Protein AF-0000000074168803 (afdb_homodimer)

Solvent-accessible surface area (backbone atoms only — not comparable to full-atom values): 14999 Å² total; per-residue (Å²): 109,76,65,57,55,50,53,50,29,33,48,51,12,30,53,51,36,48,53,47,23,70,73,69,71,47,71,34,28,50,44,53,45,20,9,53,48,24,74,39,55,91,36,58,68,59,48,51,47,42,53,49,44,10,51,50,26,34,49,45,42,66,71,46,50,45,76,78,40,93,63,54,74,68,55,36,46,48,51,24,30,51,47,16,34,52,51,48,50,54,48,48,68,74,50,66,68,64,71,63,61,70,68,63,48,15,57,37,67,50,43,43,24,5,43,35,16,44,35,22,73,71,66,31,59,67,58,24,52,50,46,24,48,50,47,13,51,54,35,29,52,52,45,50,53,50,58,69,73,104,108,78,66,56,55,51,51,50,30,33,50,51,13,29,53,51,37,47,54,46,23,71,72,70,71,48,68,34,31,49,44,53,44,19,9,54,49,24,74,38,55,90,37,60,70,60,48,51,46,42,53,48,45,9,51,50,27,34,49,45,42,67,70,46,50,45,76,78,41,94,61,55,74,67,54,35,46,48,50,23,30,51,46,15,35,52,52,49,49,53,49,47,69,74,48,66,68,63,72,62,61,70,68,65,48,15,59,38,68,49,42,44,24,6,43,34,15,43,35,22,73,72,66,32,60,67,59,25,54,51,46,24,48,50,46,13,49,54,34,28,52,53,46,50,53,51,57,69,74,103

pLDDT: mean 88.92, std 13.89, range [41.66, 98.5]

Radius of gyration: 18.01 Å; Cα contacts (8 Å, |Δi|>4): 416; chains: 2; bounding box: 42×44×51 Å

Foldseek 3Di:
DVVVLLVLLQVLQLVLQVVVCVVPVAGQLDRRLLSLLLVCVVPVVLSVVLLVLLVVLLCCCVVPVVVPDPADDPRSLVSLQVSSLVSVVVVCVVCVVPVPVPSVVPPCSSRSSSSLNSSCVVPHSCRNVVSSVVSSVVSNVVSVVVVVVD/DVVVLLVLLQVLQLVLQVVCCVVPVAGQLDRRLLSLLLVCVVPVVLSVVLLVLLVVLLCCCVVPVCVPDPADDPRSLVSLQVSSLVSVVVVCVVCVVPVPVPSVVPPCSSRSSSSLNSSCVVPHSCRNVVSSVVSSVVSNVVSVVVVVVD

Organism: Staphylococcus epidermidis (strain ATCC 35984 / DSM 28319 / BCRC 17069 / CCUG 31568 / BM 3577 / RP62A) (NCBI:txid176279)

InterPro domains:
  IPR008338 Capsule biosynthesis protein CapC [PF14102] (12-129)
  IPR008338 Capsule biosynthesis protein CapC [PR01759] (2-17)
  IPR008338 Capsule biosynthesis protein CapC [PR01759] (20-37)
  IPR008338 Capsule biosynthesis protein CapC [PR01759] (66-80)
  IPR008338 Capsule biosynthesis protein CapC [PR01759] (88-101)
  IPR008338 Capsule biosynthesis protein CapC [PR01759] (118-132)
  IPR008338 Capsule biosynthesis protein CapC [TIGR04011] (11-140)

Structure (mmCIF, N/CA/C/O backbone):
data_AF-0000000074168803-model_v1
#
loop_
_entity.id
_entity.type
_entity.pdbx_description
1 polymer 'CapC protein'
#
loop_
_atom_site.group_PDB
_atom_site.id
_atom_site.type_symbol
_atom_site.label_atom_id
_atom_site.label_alt_id
_atom_site.label_comp_id
_atom_site.label_asym_id
_atom_site.label_entity_id
_atom_site.label_seq_id
_atom_site.pdbx_PDB_ins_code
_atom_site.Cartn_x
_atom_site.Cartn_y
_atom_site.Cartn_z
_atom_site.occupancy
_atom_site.B_iso_or_equiv
_atom_site.auth_seq_id
_atom_site.auth_comp_id
_atom_site.auth_asym_id
_atom_site.auth_atom_id
_atom_site.pdbx_PDB_model_num
ATOM 1 N N . MET A 1 1 ? 5.168 10.82 18.906 1 46.59 1 MET A N 1
ATOM 2 C CA . MET A 1 1 ? 5.023 11.609 17.672 1 46.59 1 MET A CA 1
ATOM 3 C C . MET A 1 1 ? 4.266 10.82 16.609 1 46.59 1 MET A C 1
ATOM 5 O O . MET A 1 1 ? 4.258 9.594 16.625 1 46.59 1 MET A O 1
ATOM 9 N N . ILE A 1 2 ? 3.334 11.227 15.891 1 57.03 2 ILE A N 1
ATOM 10 C CA . ILE A 1 2 ? 2.383 10.688 14.93 1 57.03 2 ILE A CA 1
ATOM 11 C C . ILE A 1 2 ? 3.09 9.695 14 1 57.03 2 ILE A C 1
ATOM 13 O O . ILE A 1 2 ? 2.568 8.617 13.727 1 57.03 2 ILE A O 1
ATOM 17 N N . GLY A 1 3 ? 4.395 9.953 13.914 1 71.88 3 GLY A N 1
ATOM 18 C CA . GLY A 1 3 ? 5.152 9.086 13.031 1 71.88 3 GLY A CA 1
ATOM 19 C C . GLY A 1 3 ? 5.512 7.754 13.656 1 71.88 3 GLY A C 1
ATOM 20 O O . GLY A 1 3 ? 5.406 6.711 13.008 1 71.88 3 GLY A O 1
ATOM 21 N N . SER A 1 4 ? 5.742 7.738 14.914 1 79.12 4 SER A N 1
ATOM 22 C CA . SER A 1 4 ? 6.129 6.5 15.578 1 79.12 4 SER A CA 1
ATOM 23 C C . SER A 1 4 ? 4.938 5.559 15.742 1 79.12 4 SER A C 1
ATOM 25 O O . SER A 1 4 ? 5.074 4.344 15.594 1 79.12 4 SER A O 1
ATOM 27 N N . GLU A 1 5 ? 3.781 6.082 16.016 1 84.56 5 GLU A N 1
ATOM 28 C CA . GLU A 1 5 ? 2.574 5.27 16.141 1 84.56 5 GLU A CA 1
ATOM 29 C C . GLU A 1 5 ? 2.199 4.625 14.805 1 84.56 5 GLU A C 1
ATOM 31 O O . GLU A 1 5 ? 1.719 3.488 14.773 1 84.56 5 GLU A O 1
ATOM 36 N N . LEU A 1 6 ? 2.418 5.344 13.781 1 85.69 6 LEU A N 1
ATOM 37 C CA . LEU A 1 6 ? 2.148 4.82 12.445 1 85.69 6 LEU A CA 1
ATOM 38 C C . LEU A 1 6 ? 3.037 3.619 12.141 1 85.69 6 LEU A C 1
ATOM 40 O O . LEU A 1 6 ? 2.547 2.568 11.727 1 85.69 6 LEU A O 1
ATOM 44 N N . TYR A 1 7 ? 4.32 3.801 12.414 1 89.5 7 TYR A N 1
ATOM 45 C CA . TYR A 1 7 ? 5.266 2.717 12.172 1 89.5 7 TYR A CA 1
ATOM 46 C C . TYR A 1 7 ? 4.938 1.504 13.031 1 89.5 7 TYR A C 1
ATOM 48 O O . TYR A 1 7 ? 4.941 0.37 12.547 1 89.5 7 TYR A O 1
ATOM 56 N N . PHE A 1 8 ? 4.648 1.81 14.219 1 91.62 8 PHE A N 1
ATOM 57 C CA . PHE A 1 8 ? 4.371 0.73 15.156 1 91.62 8 PHE A CA 1
ATOM 58 C C . PHE A 1 8 ? 3.115 -0.031 14.75 1 91.62 8 PHE A C 1
ATOM 60 O O . PHE A 1 8 ? 3.102 -1.264 14.758 1 91.62 8 PHE A O 1
ATOM 67 N N . SER A 1 9 ? 2.09 0.679 14.445 1 92.81 9 SER A N 1
ATOM 68 C CA . SER A 1 9 ? 0.824 0.054 14.078 1 92.81 9 SER A CA 1
ATOM 69 C C . SER A 1 9 ? 0.976 -0.798 12.82 1 92.81 9 SER A C 1
ATOM 71 O O . SER A 1 9 ? 0.488 -1.93 12.773 1 92.81 9 SER A O 1
ATOM 73 N N . LEU A 1 10 ? 1.643 -0.258 11.828 1 93.69 10 LEU A N 1
ATOM 74 C CA . LEU A 1 10 ? 1.834 -0.996 10.586 1 93.69 10 LEU A CA 1
ATOM 75 C C . LEU A 1 10 ? 2.713 -2.221 10.812 1 93.69 10 LEU A C 1
ATOM 77 O O . LEU A 1 10 ? 2.432 -3.299 10.281 1 93.69 10 LEU A O 1
ATOM 81 N N . PHE A 1 11 ? 3.721 -2.039 11.594 1 95.69 11 PHE A N 1
ATOM 82 C CA . PHE A 1 11 ? 4.617 -3.146 11.891 1 95.69 11 PHE A CA 1
ATOM 83 C C . PHE A 1 11 ? 3.869 -4.281 12.586 1 95.69 11 PHE A C 1
ATOM 85 O O . PHE A 1 11 ? 3.924 -5.43 12.141 1 95.69 11 PHE A O 1
ATOM 92 N N . VAL A 1 12 ? 3.17 -3.977 13.625 1 96.75 12 VAL A N 1
ATOM 93 C CA . VAL A 1 12 ? 2.406 -4.961 14.383 1 96.75 12 VAL A CA 1
ATOM 94 C C . VAL A 1 12 ? 1.337 -5.586 13.492 1 96.75 12 VAL A C 1
ATOM 96 O O . VAL A 1 12 ? 1.125 -6.801 13.516 1 96.75 12 VAL A O 1
ATOM 99 N N . GLY A 1 13 ? 0.664 -4.773 12.742 1 96.81 13 GLY A N 1
ATOM 100 C CA . GLY A 1 13 ? -0.343 -5.27 11.82 1 96.81 13 GLY A CA 1
ATOM 101 C C . GLY A 1 13 ? 0.198 -6.293 10.836 1 96.81 13 GLY A C 1
ATOM 102 O O . GLY A 1 13 ? -0.427 -7.332 10.609 1 96.81 13 GLY A O 1
ATOM 103 N N . VAL A 1 14 ? 1.348 -6.039 10.258 1 96.81 14 VAL A N 1
ATOM 104 C CA . VAL A 1 14 ? 1.952 -6.941 9.289 1 96.81 14 VAL A CA 1
ATOM 105 C C . VAL A 1 14 ? 2.346 -8.25 9.969 1 96.81 14 VAL A C 1
ATOM 107 O O . VAL A 1 14 ? 2.094 -9.336 9.438 1 96.81 14 VAL A O 1
ATOM 110 N N . VAL A 1 15 ? 2.934 -8.148 11.133 1 97.5 15 VAL A N 1
ATOM 111 C CA . VAL A 1 15 ? 3.361 -9.336 11.859 1 97.5 15 VAL A CA 1
ATOM 112 C C . VAL A 1 15 ? 2.146 -10.203 12.203 1 97.5 15 VAL A C 1
ATOM 114 O O . VAL A 1 15 ? 2.146 -11.406 11.953 1 97.5 15 VAL A O 1
ATOM 117 N N . LEU A 1 16 ? 1.119 -9.609 12.688 1 97.81 16 LEU A N 1
ATOM 118 C CA . LEU A 1 16 ? -0.082 -10.344 13.062 1 97.81 16 LEU A CA 1
ATOM 119 C C . LEU A 1 16 ? -0.755 -10.953 11.836 1 97.81 16 LEU A C 1
ATOM 121 O O . LEU A 1 16 ? -1.24 -12.086 11.891 1 97.81 16 LEU A O 1
ATOM 125 N N . SER A 1 17 ? -0.806 -10.195 10.766 1 97.69 17 SER A N 1
ATOM 126 C CA . SER A 1 17 ? -1.409 -10.688 9.531 1 97.69 17 SER A CA 1
ATOM 127 C C . SER A 1 17 ? -0.646 -11.883 8.984 1 97.69 17 SER A C 1
ATOM 129 O O . SER A 1 17 ? -1.252 -12.836 8.492 1 97.69 17 SER A O 1
ATOM 131 N N . LEU A 1 18 ? 0.667 -11.805 9.102 1 96.12 18 LEU A N 1
ATOM 132 C CA . LEU A 1 18 ? 1.485 -12.914 8.625 1 96.12 18 LEU A CA 1
ATOM 133 C C . LEU A 1 18 ? 1.25 -14.164 9.477 1 96.12 18 LEU A C 1
ATOM 135 O O . LEU A 1 18 ? 1.047 -15.25 8.938 1 96.12 18 LEU A O 1
ATOM 139 N N . ILE A 1 19 ? 1.324 -13.984 10.742 1 96.62 19 ILE A N 1
ATOM 140 C CA . ILE A 1 19 ? 1.106 -15.109 11.648 1 96.62 19 ILE A CA 1
ATOM 141 C C . ILE A 1 19 ? -0.266 -15.719 11.391 1 96.62 19 ILE A C 1
ATOM 143 O O . ILE A 1 19 ? -0.396 -16.938 11.289 1 96.62 19 ILE A O 1
ATOM 147 N N . PHE A 1 20 ? -1.257 -14.898 11.281 1 97.12 20 PHE A N 1
ATOM 148 C CA . PHE A 1 20 ? -2.619 -15.359 11.039 1 97.12 20 PHE A CA 1
ATOM 149 C C . PHE A 1 20 ? -2.719 -16.094 9.711 1 97.12 20 PHE A C 1
ATOM 151 O O . PHE A 1 20 ? 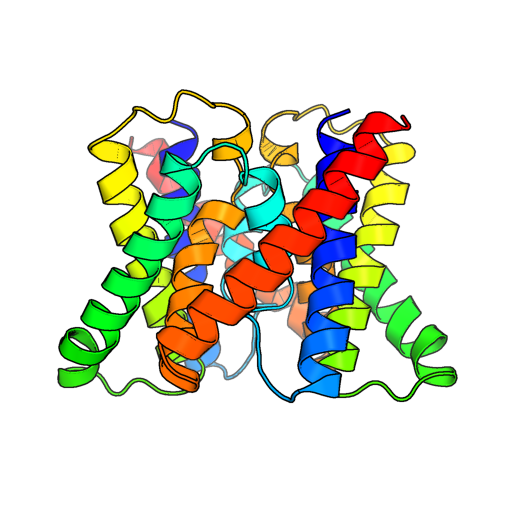-3.312 -17.172 9.641 1 97.12 20 PHE A O 1
ATOM 158 N N . ALA A 1 21 ? -2.197 -15.531 8.695 1 94.62 21 ALA A N 1
ATOM 159 C CA . ALA A 1 21 ? -2.246 -16.141 7.367 1 94.62 21 ALA A CA 1
ATOM 160 C C . ALA A 1 21 ? -1.524 -17.484 7.359 1 94.62 21 ALA A C 1
ATOM 162 O O . ALA A 1 21 ? -1.97 -18.438 6.707 1 94.62 21 ALA A O 1
ATOM 163 N N . GLU A 1 22 ? -0.423 -17.609 8.07 1 92.69 22 GLU A N 1
ATOM 164 C CA . GLU A 1 22 ? 0.345 -18.859 8.125 1 92.69 22 GLU A CA 1
ATOM 165 C C . GLU A 1 22 ? -0.39 -19.922 8.93 1 92.69 22 GLU A C 1
ATOM 167 O O . GLU A 1 22 ? -0.338 -21.109 8.594 1 92.69 22 GLU A O 1
ATOM 172 N N . LYS A 1 23 ? -0.987 -19.484 9.906 1 95.5 23 LYS A N 1
ATOM 173 C CA . LYS A 1 23 ? -1.652 -20.438 10.789 1 95.5 23 LYS A CA 1
ATOM 174 C C . LYS A 1 23 ? -2.973 -20.906 10.195 1 95.5 23 LYS A C 1
ATOM 176 O O . LYS A 1 23 ? -3.316 -22.078 10.297 1 95.5 23 LYS A O 1
ATOM 181 N N . PHE A 1 24 ? -3.73 -20.016 9.531 1 95.62 24 PHE A N 1
ATOM 182 C CA . PHE A 1 24 ? -5.086 -20.359 9.109 1 95.62 24 PHE A CA 1
ATOM 183 C C . PHE A 1 24 ? -5.168 -20.453 7.59 1 95.62 24 PHE A C 1
ATOM 185 O O . PHE A 1 24 ? -6.16 -20.938 7.047 1 95.62 24 PHE A O 1
ATOM 192 N N . GLY A 1 25 ? -4.172 -19.938 6.879 1 92.81 25 GLY A N 1
ATOM 193 C CA . GLY A 1 25 ? -4.164 -19.984 5.426 1 92.81 25 GLY A CA 1
ATOM 194 C C . GLY A 1 25 ? -5.102 -18.969 4.797 1 92.81 25 GLY A C 1
ATOM 195 O O . GLY A 1 25 ? -5.488 -19.109 3.635 1 92.81 25 GLY A O 1
ATOM 196 N N . ILE A 1 26 ? -5.633 -18.062 5.633 1 93.5 26 ILE A N 1
ATOM 197 C CA . ILE A 1 26 ? -6.574 -17.047 5.191 1 93.5 26 ILE A CA 1
ATOM 198 C C . ILE A 1 26 ? -5.875 -15.688 5.129 1 93.5 26 ILE A C 1
ATOM 200 O O . ILE A 1 26 ? -5.102 -15.336 6.023 1 93.5 26 ILE A O 1
ATOM 204 N N . ASN A 1 27 ? -6.133 -14.914 4.086 1 90.88 27 ASN A N 1
ATOM 205 C CA . ASN A 1 27 ? -5.547 -13.586 3.918 1 90.88 27 ASN A CA 1
ATOM 206 C C . ASN A 1 27 ? -6.434 -12.508 4.523 1 90.88 27 ASN A C 1
ATOM 208 O O . ASN A 1 27 ? -7.578 -12.32 4.098 1 90.88 27 ASN A O 1
ATOM 212 N N . PRO A 1 28 ? -6.023 -11.742 5.461 1 92.19 28 PRO A N 1
ATOM 213 C CA . PRO A 1 28 ? -6.809 -10.633 6.008 1 92.19 28 PRO A CA 1
ATOM 214 C C . PRO A 1 28 ? -6.691 -9.359 5.172 1 92.19 28 PRO A C 1
ATOM 216 O O . PRO A 1 28 ? -6.289 -8.312 5.688 1 92.19 28 PRO A O 1
ATOM 219 N N . ALA A 1 29 ? -7.066 -9.367 3.998 1 91.5 29 ALA A N 1
ATOM 220 C CA . ALA A 1 29 ? -7.121 -8.281 3.018 1 91.5 29 ALA A CA 1
ATOM 221 C C . ALA A 1 29 ? -5.742 -7.668 2.801 1 91.5 29 ALA A C 1
ATOM 223 O O . ALA A 1 29 ? -5.617 -6.461 2.602 1 91.5 29 ALA A O 1
ATOM 224 N N . GLY A 1 30 ? -4.707 -8.367 2.967 1 88.81 30 GLY A N 1
ATOM 225 C CA . GLY A 1 30 ? -3.348 -7.867 2.812 1 88.81 30 GLY A CA 1
ATOM 226 C C . GLY A 1 30 ? -2.629 -7.672 4.133 1 88.81 30 GLY A C 1
ATOM 227 O O . GLY A 1 30 ? -3.262 -7.402 5.156 1 88.81 30 GLY A O 1
ATOM 228 N N . LEU A 1 31 ? -1.362 -7.586 4.059 1 90.75 31 LEU A N 1
ATOM 229 C CA . LEU A 1 31 ? -0.543 -7.602 5.266 1 90.75 31 LEU A CA 1
ATOM 230 C C . LEU A 1 31 ? -0.584 -6.25 5.973 1 90.75 31 LEU A C 1
ATOM 232 O O . LEU A 1 31 ? -0.454 -6.18 7.195 1 90.75 31 LEU A O 1
ATOM 236 N N . VAL A 1 32 ? -0.834 -5.262 5.215 1 92 32 VAL A N 1
ATOM 237 C CA . VAL A 1 32 ? -0.642 -3.928 5.777 1 92 32 VAL A CA 1
ATOM 238 C C . VAL A 1 32 ? -1.993 -3.334 6.172 1 92 32 VAL A C 1
ATOM 240 O O . VAL A 1 32 ? -2.055 -2.381 6.949 1 92 32 VAL A O 1
ATOM 243 N N . VAL A 1 33 ? -3.09 -3.914 5.711 1 95.75 33 VAL A N 1
ATOM 244 C CA . VAL A 1 33 ? -4.418 -3.314 5.801 1 95.75 33 VAL A CA 1
ATOM 245 C C . VAL A 1 33 ? -4.855 -3.248 7.262 1 95.75 33 VAL A C 1
ATOM 247 O O . VAL A 1 33 ? -5.27 -2.191 7.742 1 95.75 33 VAL A O 1
ATOM 250 N N . PRO A 1 34 ? -4.688 -4.297 8.047 1 96.5 34 PRO A N 1
ATOM 251 C CA . PRO A 1 34 ? -5.125 -4.211 9.445 1 96.5 34 PRO A CA 1
ATOM 252 C C . PRO A 1 34 ? -4.375 -3.141 10.234 1 96.5 34 PRO A C 1
ATOM 254 O O . PRO A 1 34 ? -4.961 -2.467 11.078 1 96.5 34 PRO A O 1
ATOM 257 N N . GLY A 1 35 ? -3.143 -3.023 9.984 1 94.06 35 GLY A N 1
ATOM 258 C CA . GLY A 1 35 ? -2.355 -2.002 10.648 1 94.06 35 GLY A CA 1
ATOM 259 C C . GLY A 1 35 ? -2.852 -0.593 10.383 1 94.06 35 GLY A C 1
ATOM 260 O O . GLY A 1 35 ? -2.898 0.238 11.289 1 94.06 35 GLY A O 1
ATOM 261 N N . TYR A 1 36 ? -3.188 -0.357 9.164 1 92.12 36 TYR A N 1
ATOM 262 C CA . TYR A 1 36 ? -3.713 0.956 8.805 1 92.12 36 TYR A CA 1
ATOM 263 C C . TYR A 1 36 ? -5.078 1.189 9.438 1 92.12 36 TYR A C 1
ATOM 265 O O . TYR A 1 36 ? -5.348 2.271 9.961 1 92.12 36 TYR A O 1
ATOM 273 N N . LEU A 1 37 ? -5.914 0.264 9.344 1 94.06 37 LEU A N 1
ATOM 274 C CA . LEU A 1 37 ? -7.262 0.402 9.883 1 94.06 37 LEU A CA 1
ATOM 275 C C . LEU A 1 37 ? -7.223 0.58 11.398 1 94.06 37 LEU A C 1
ATOM 277 O O . LEU A 1 37 ? -8.086 1.255 11.969 1 94.06 37 LEU A O 1
ATOM 281 N N . ALA A 1 38 ? -6.254 0.02 12.008 1 94.56 38 ALA A N 1
ATOM 282 C CA . ALA A 1 38 ? -6.105 0.186 13.453 1 94.56 38 ALA A CA 1
ATOM 283 C C . ALA A 1 38 ? -5.871 1.649 13.812 1 94.56 38 ALA A C 1
ATOM 285 O O . ALA A 1 38 ? -6.293 2.107 14.883 1 94.56 38 ALA A O 1
ATOM 286 N N . LEU A 1 39 ? -5.207 2.387 12.938 1 88.75 39 LEU A N 1
ATOM 287 C CA . LEU A 1 39 ? -4.906 3.795 13.172 1 88.75 39 LEU A CA 1
ATOM 288 C C . LEU A 1 39 ? -6.18 4.633 13.148 1 88.75 39 LEU A C 1
ATOM 290 O O . LEU A 1 39 ? -6.246 5.684 13.789 1 88.75 39 LEU A O 1
ATOM 294 N N . ILE A 1 40 ? -7.145 4.188 12.438 1 89 40 ILE A N 1
ATOM 295 C CA . ILE A 1 40 ? -8.375 4.965 12.344 1 89 40 ILE A CA 1
ATOM 296 C C . ILE A 1 40 ? -9.508 4.23 13.055 1 89 40 ILE A C 1
ATOM 298 O O . ILE A 1 40 ? -10.68 4.473 12.781 1 89 40 ILE A O 1
ATOM 302 N N . PHE A 1 41 ? -9.141 3.324 13.859 1 92.56 41 PHE A N 1
ATOM 303 C CA . PHE A 1 41 ? -10.125 2.494 14.539 1 92.56 41 PHE A CA 1
ATOM 304 C C . PHE A 1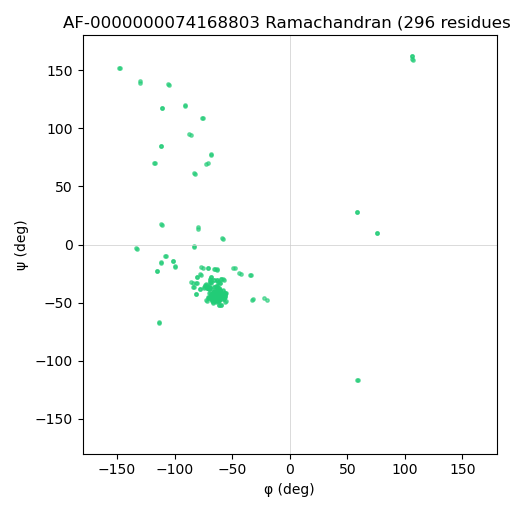 41 ? -11.055 3.348 15.391 1 92.56 41 PHE A C 1
ATOM 306 O O . PHE A 1 41 ? -12.227 3.01 15.57 1 92.56 41 PHE A O 1
ATOM 313 N N . ASP A 1 42 ? -10.625 4.438 15.898 1 89.38 42 ASP A N 1
ATOM 314 C CA . ASP A 1 42 ? -11.414 5.312 16.766 1 89.38 42 ASP A CA 1
ATOM 315 C C . ASP A 1 42 ? -12.297 6.25 15.938 1 89.38 42 ASP A C 1
ATOM 317 O O . ASP A 1 42 ? -13 7.098 16.484 1 89.38 42 ASP A O 1
ATOM 321 N N . GLN A 1 43 ? -12.203 6.16 14.75 1 89.12 43 GLN A N 1
ATOM 322 C CA . GLN A 1 43 ? -13.055 6.906 13.828 1 89.12 43 GLN A CA 1
ATOM 323 C C . GLN A 1 43 ? -13.992 5.973 13.07 1 89.12 43 GLN A C 1
ATOM 325 O O . GLN A 1 43 ? -13.758 5.668 11.898 1 89.12 43 GLN A O 1
ATOM 330 N N . PRO A 1 44 ? -15.094 5.68 13.688 1 90.5 44 PRO A N 1
ATOM 331 C CA . PRO A 1 44 ? -15.984 4.645 13.156 1 90.5 44 PRO A CA 1
ATOM 332 C C . PRO A 1 44 ? -16.547 5 11.781 1 90.5 44 PRO A C 1
ATOM 334 O O . PRO A 1 44 ? -16.75 4.113 10.945 1 90.5 44 PRO A O 1
ATOM 337 N N . ILE A 1 45 ? -16.812 6.203 11.57 1 88.31 45 ILE A N 1
ATOM 338 C CA . ILE A 1 45 ? -17.375 6.602 10.289 1 88.31 45 ILE A CA 1
ATOM 339 C C . ILE A 1 45 ? -16.359 6.352 9.172 1 88.31 45 ILE A C 1
ATOM 341 O O . ILE A 1 45 ? -16.719 5.848 8.102 1 88.31 45 ILE A O 1
ATOM 345 N N . MET A 1 46 ? -15.102 6.645 9.43 1 88.06 46 MET A N 1
ATOM 346 C CA . MET A 1 46 ? -14.047 6.426 8.445 1 88.06 46 MET A CA 1
ATOM 347 C C . MET A 1 46 ? -13.82 4.938 8.203 1 88.06 46 MET A C 1
ATOM 349 O O . MET A 1 46 ? -13.688 4.504 7.059 1 88.06 46 MET A O 1
ATOM 353 N N . LEU A 1 47 ? -13.805 4.316 9.289 1 92.88 47 LEU A N 1
ATOM 354 C CA . LEU A 1 47 ? -13.602 2.875 9.203 1 92.88 47 LEU A CA 1
ATOM 355 C C . LEU A 1 47 ? -14.719 2.211 8.406 1 92.88 47 LEU A C 1
ATOM 357 O O . LEU A 1 47 ? -14.453 1.415 7.5 1 92.88 47 LEU A O 1
ATOM 361 N N . LEU A 1 48 ? -15.914 2.523 8.695 1 93.88 48 LEU A N 1
ATOM 362 C CA . LEU A 1 48 ? -17.062 1.961 8 1 93.88 48 LEU A CA 1
ATOM 363 C C . LEU A 1 48 ? -17.078 2.363 6.531 1 93.88 48 LEU A C 1
ATOM 365 O O . LEU A 1 48 ? -17.453 1.569 5.668 1 93.88 48 LEU A O 1
ATOM 369 N N . SER A 1 49 ? -16.656 3.561 6.289 1 92.12 49 SER A N 1
ATOM 370 C CA . SER A 1 49 ? -16.625 4.02 4.902 1 92.12 49 SER A CA 1
ATOM 371 C C . SER A 1 49 ? -15.648 3.188 4.074 1 92.12 49 SER A C 1
ATOM 373 O O . SER A 1 49 ? -15.93 2.863 2.918 1 92.12 49 SER A O 1
ATOM 375 N N . VAL A 1 50 ? -14.516 2.887 4.648 1 94.5 50 VAL A N 1
ATOM 376 C CA . VAL A 1 50 ? -13.531 2.076 3.938 1 94.5 50 VAL A CA 1
ATOM 377 C C . VAL A 1 50 ? -14.125 0.707 3.613 1 94.5 50 VAL A C 1
ATOM 379 O O . VAL A 1 50 ? -13.984 0.212 2.494 1 94.5 50 VAL A O 1
ATOM 382 N N . LEU A 1 51 ? -14.82 0.119 4.535 1 97 51 LEU A N 1
ATOM 383 C CA . LEU A 1 51 ? -15.414 -1.2 4.348 1 97 51 LEU A CA 1
ATOM 384 C C . LEU A 1 51 ? -16.531 -1.149 3.314 1 97 51 LEU A C 1
ATOM 386 O O . LEU A 1 51 ? -16.625 -2.031 2.459 1 97 51 LEU A O 1
ATOM 390 N N . ILE A 1 52 ? -17.312 -0.16 3.393 1 96.94 52 ILE A N 1
ATOM 391 C CA . ILE A 1 52 ? -18.422 -0.012 2.455 1 96.94 52 ILE A CA 1
ATOM 392 C C . ILE A 1 52 ? -17.875 0.203 1.044 1 96.94 52 ILE A C 1
ATOM 394 O O . ILE A 1 52 ? -18.328 -0.434 0.092 1 96.94 52 ILE A O 1
ATOM 398 N N . ILE A 1 53 ? -16.922 1.056 0.941 1 97.06 53 ILE A N 1
ATOM 399 C CA . ILE A 1 53 ? -16.328 1.331 -0.359 1 97.06 53 ILE A CA 1
ATOM 400 C C . ILE A 1 53 ? -15.711 0.054 -0.923 1 97.06 53 ILE A C 1
ATOM 402 O O . ILE A 1 53 ? -15.789 -0.201 -2.127 1 97.06 53 ILE A O 1
ATOM 406 N N . SER A 1 54 ? -15.094 -0.739 -0.082 1 98.19 54 SER A N 1
ATOM 407 C CA . SER A 1 54 ? -14.5 -1.994 -0.531 1 98.19 54 SER A CA 1
ATOM 408 C C . SER A 1 54 ? -15.562 -2.945 -1.07 1 98.19 54 SER A C 1
ATOM 410 O O . SER A 1 54 ? -15.367 -3.582 -2.107 1 98.19 54 SER A O 1
ATOM 412 N N . CYS A 1 55 ? -16.656 -3 -0.392 1 98.38 55 CYS A N 1
ATOM 413 C CA . CYS A 1 55 ? -17.75 -3.855 -0.842 1 98.38 55 CYS A CA 1
ATOM 414 C C . CYS A 1 55 ? -18.344 -3.352 -2.158 1 98.38 55 CYS A C 1
ATOM 416 O O . CYS A 1 55 ? -18.609 -4.141 -3.062 1 98.38 55 CYS A O 1
ATOM 418 N N . LEU A 1 56 ? -18.531 -2.098 -2.211 1 98.12 56 LEU A N 1
ATOM 419 C CA . LEU A 1 56 ? -19.047 -1.509 -3.441 1 98.12 56 LEU A CA 1
ATOM 420 C C . LEU A 1 56 ? -18.094 -1.743 -4.602 1 98.12 56 LEU A C 1
ATOM 422 O O . LEU A 1 56 ? -18.531 -2.055 -5.715 1 98.12 56 LEU A O 1
ATOM 426 N N . THR A 1 57 ? -16.828 -1.54 -4.359 1 98.5 57 THR A N 1
ATOM 427 C CA . THR A 1 57 ? -15.789 -1.77 -5.367 1 98.5 57 THR A CA 1
ATOM 428 C C . THR A 1 57 ? -15.859 -3.199 -5.895 1 98.5 57 THR A C 1
ATOM 430 O O . THR A 1 57 ? -15.867 -3.42 -7.105 1 98.5 57 THR A O 1
ATOM 433 N N . TYR A 1 58 ? -15.922 -4.133 -4.98 1 98.12 58 TYR A N 1
ATOM 434 C CA . TYR A 1 58 ? -16.031 -5.539 -5.355 1 98.12 58 TYR A CA 1
ATOM 435 C C . TYR A 1 58 ? -17.25 -5.781 -6.223 1 98.12 58 TYR A C 1
ATOM 437 O O . TYR A 1 58 ? -17.172 -6.445 -7.258 1 98.12 58 TYR A O 1
ATOM 445 N N . PHE A 1 59 ? -18.344 -5.215 -5.793 1 97.94 59 PHE A N 1
ATOM 446 C CA . PHE A 1 59 ? -19.594 -5.41 -6.508 1 97.94 59 PHE A CA 1
ATOM 447 C C . PHE A 1 59 ? -19.516 -4.836 -7.914 1 97.94 59 PHE A C 1
ATOM 449 O O . PHE A 1 59 ? -19.922 -5.484 -8.883 1 97.94 59 PHE A O 1
ATOM 456 N N . ILE A 1 60 ? -19.031 -3.699 -8.055 1 97.69 60 ILE A N 1
ATOM 457 C CA . ILE A 1 60 ? -18.969 -2.998 -9.336 1 97.69 60 ILE A CA 1
ATOM 458 C C . ILE A 1 60 ? -18.031 -3.738 -10.281 1 97.69 60 ILE A C 1
ATOM 460 O O . ILE A 1 60 ? -18.359 -3.947 -11.453 1 97.69 60 ILE A O 1
ATOM 464 N N . VAL A 1 61 ? -16.859 -4.129 -9.797 1 97.62 61 VAL A N 1
ATOM 465 C CA . VAL A 1 61 ? -15.883 -4.785 -10.664 1 97.62 61 VAL A CA 1
ATOM 466 C C . VAL A 1 61 ? -16.359 -6.188 -11.023 1 97.62 61 VAL A C 1
ATOM 468 O O . VAL A 1 61 ? -16.297 -6.598 -12.188 1 97.62 61 VAL A O 1
ATOM 471 N N . SER A 1 62 ? -16.828 -6.93 -10.094 1 95.12 62 SER A N 1
ATOM 472 C CA . SER A 1 62 ? -17.219 -8.32 -10.305 1 95.12 62 SER A CA 1
ATOM 473 C C . SER A 1 62 ? -18.484 -8.43 -11.148 1 95.12 62 SER A C 1
ATOM 475 O O . SER A 1 62 ? -18.609 -9.344 -11.969 1 95.12 62 SER A O 1
ATOM 477 N N . ASN A 1 63 ? -19.406 -7.523 -10.977 1 94.19 63 ASN A N 1
ATOM 478 C CA . ASN A 1 63 ? -20.688 -7.637 -11.672 1 94.19 63 ASN A CA 1
ATOM 479 C C . ASN A 1 63 ? -20.797 -6.602 -12.789 1 94.19 63 ASN A C 1
ATOM 481 O O . ASN A 1 63 ? -21.75 -6.645 -13.578 1 94.19 63 ASN A O 1
ATOM 485 N N . GLY A 1 64 ? -19.953 -5.707 -12.867 1 93.62 64 GLY A N 1
ATOM 486 C CA . GLY A 1 64 ? -20.016 -4.68 -13.891 1 93.62 64 GLY A CA 1
ATOM 487 C C . GLY A 1 64 ? -18.859 -4.758 -14.891 1 93.62 64 GLY A C 1
ATOM 488 O O . GLY A 1 64 ? -19.031 -5.293 -15.992 1 93.62 64 GLY A O 1
ATOM 489 N N . ILE A 1 65 ? -17.75 -4.516 -14.477 1 91.94 65 ILE A N 1
ATOM 490 C CA . ILE A 1 65 ? -16.578 -4.402 -15.352 1 91.94 65 ILE A CA 1
ATOM 491 C C . ILE A 1 65 ? -16.234 -5.773 -15.922 1 91.94 65 ILE A C 1
ATOM 493 O O . ILE A 1 65 ? -15.898 -5.895 -17.094 1 91.94 65 ILE A O 1
ATOM 497 N N . SER A 1 66 ? -16.312 -6.75 -15.117 1 89.38 66 SER A N 1
ATOM 498 C CA . SER A 1 66 ? -15.914 -8.102 -15.508 1 89.38 66 SER A CA 1
ATOM 499 C C . SER A 1 66 ? -16.828 -8.648 -16.594 1 89.38 66 SER A C 1
ATOM 501 O O . SER A 1 66 ? -16.484 -9.625 -17.266 1 89.38 66 SER A O 1
ATOM 503 N N . LYS A 1 67 ? -17.984 -8.141 -16.75 1 91.31 67 LYS A N 1
ATOM 504 C CA . LYS A 1 67 ? -18.906 -8.57 -17.797 1 91.31 67 LYS A CA 1
ATOM 505 C C . LYS A 1 67 ? -18.422 -8.117 -19.172 1 91.31 67 LYS A C 1
ATOM 507 O O . LYS A 1 67 ? -18.766 -8.711 -20.203 1 91.31 67 LYS A O 1
ATOM 512 N N . TRP A 1 68 ? -17.562 -7.121 -19.172 1 92.31 68 TRP A N 1
ATOM 513 C CA . TRP A 1 68 ? -17.156 -6.527 -20.453 1 92.31 68 TRP A CA 1
ATOM 514 C C . TRP A 1 68 ? -15.672 -6.762 -20.719 1 92.31 68 TRP A C 1
ATOM 516 O O . TRP A 1 68 ? -15.219 -6.695 -21.859 1 92.31 68 TRP A O 1
ATOM 526 N N . VAL A 1 69 ? -14.93 -6.988 -19.734 1 90.56 69 VAL A N 1
ATOM 527 C CA . VAL A 1 69 ? -13.484 -7.133 -19.859 1 90.56 69 VAL A CA 1
ATOM 528 C C . VAL A 1 69 ? -13.031 -8.406 -19.141 1 90.56 69 VAL A C 1
ATOM 530 O O . VAL A 1 69 ? -13.555 -8.75 -18.078 1 90.56 69 VAL A O 1
ATOM 533 N N . ILE A 1 70 ? -12.141 -9.094 -19.734 1 89.31 70 ILE A N 1
ATOM 534 C CA . ILE A 1 70 ? -11.547 -10.266 -19.109 1 89.31 70 ILE A CA 1
ATOM 535 C C . ILE A 1 70 ? -10.547 -9.82 -18.031 1 89.31 70 ILE A C 1
ATOM 537 O O . ILE A 1 70 ? -9.508 -9.25 -18.359 1 89.31 70 ILE A O 1
ATOM 541 N N . LEU A 1 71 ? -10.922 -10.031 -16.844 1 90.31 71 LEU A N 1
ATOM 542 C CA . LEU A 1 71 ? -10.102 -9.617 -15.719 1 90.31 71 LEU A CA 1
ATOM 543 C C . LEU A 1 71 ? -9.531 -10.828 -14.984 1 90.31 71 LEU A C 1
ATOM 545 O O . LEU A 1 71 ? -10.289 -11.648 -14.469 1 90.31 71 LEU A O 1
ATOM 549 N N . TYR A 1 72 ? -8.203 -10.945 -14.969 1 89.56 72 TYR A N 1
ATOM 550 C CA . TYR A 1 72 ? -7.523 -11.961 -14.18 1 89.56 72 TYR A CA 1
ATOM 551 C C . TYR A 1 72 ? -6.168 -11.461 -13.695 1 89.56 72 TYR A C 1
ATOM 553 O O . TYR A 1 72 ? -5.555 -10.594 -14.32 1 89.56 72 TYR A O 1
ATOM 561 N N . GLY A 1 73 ? -5.801 -12.055 -12.531 1 89.19 73 GLY A N 1
ATOM 562 C CA . GLY A 1 73 ? -4.477 -11.75 -12.008 1 89.19 73 GLY A CA 1
ATOM 563 C C . GLY A 1 73 ? -4.262 -10.273 -11.75 1 89.19 73 GLY A C 1
ATOM 564 O O . GLY A 1 73 ? -5 -9.656 -10.977 1 89.19 73 GLY A O 1
ATOM 565 N N . ARG A 1 74 ? -3.332 -9.719 -12.469 1 90 74 ARG A N 1
ATOM 566 C CA . ARG A 1 74 ? -2.914 -8.336 -12.242 1 90 74 ARG A CA 1
ATOM 567 C C . ARG A 1 74 ? -3.969 -7.355 -12.742 1 90 74 ARG A C 1
ATOM 569 O O . ARG A 1 74 ? -4.148 -6.277 -12.172 1 90 74 ARG A O 1
ATOM 576 N N . ARG A 1 75 ? -4.602 -7.734 -13.82 1 93.06 75 ARG A N 1
ATOM 577 C CA . ARG A 1 75 ? -5.637 -6.867 -14.375 1 93.06 75 ARG A CA 1
ATOM 578 C C . ARG A 1 75 ? -6.793 -6.703 -13.398 1 93.06 75 ARG A C 1
ATOM 580 O O . ARG A 1 75 ? -7.324 -5.602 -13.234 1 93.06 75 ARG A O 1
ATOM 587 N N . LYS A 1 76 ? -7.121 -7.816 -12.844 1 95.06 76 LYS A N 1
ATOM 588 C CA . LYS A 1 76 ? -8.211 -7.777 -11.875 1 95.06 76 LYS A CA 1
ATOM 589 C C . LYS A 1 76 ? -7.832 -6.941 -10.656 1 95.06 76 LYS A C 1
ATOM 591 O O . LYS A 1 76 ? -8.641 -6.141 -10.172 1 95.06 76 LYS A O 1
ATOM 596 N N . PHE A 1 77 ? -6.703 -7.137 -10.156 1 95.44 77 PHE A N 1
ATOM 597 C CA . PHE A 1 77 ? -6.207 -6.371 -9.023 1 95.44 77 PHE A CA 1
ATOM 598 C C . PHE A 1 77 ? -6.184 -4.879 -9.344 1 95.44 77 PHE A C 1
ATOM 600 O O . PHE A 1 77 ? -6.625 -4.059 -8.539 1 95.44 77 PHE A O 1
ATOM 607 N N . ALA A 1 78 ? -5.703 -4.539 -10.5 1 95.81 78 ALA A N 1
ATOM 608 C CA . ALA A 1 78 ? -5.652 -3.143 -10.922 1 95.81 78 ALA A CA 1
ATOM 609 C C . ALA A 1 78 ? -7.055 -2.547 -11.008 1 95.81 78 ALA A C 1
ATOM 611 O O . ALA A 1 78 ? -7.281 -1.406 -10.602 1 95.81 78 ALA A O 1
ATOM 612 N N . ALA A 1 79 ? -7.953 -3.348 -11.578 1 96.5 79 ALA A N 1
ATOM 613 C CA . ALA A 1 79 ? -9.336 -2.889 -11.695 1 96.5 79 ALA A CA 1
ATOM 614 C C . ALA A 1 79 ? -9.93 -2.592 -10.32 1 96.5 79 ALA A C 1
ATOM 616 O O . ALA A 1 79 ? -10.641 -1.597 -10.148 1 96.5 79 ALA A O 1
ATOM 617 N N . MET A 1 80 ? -9.648 -3.434 -9.375 1 97.69 80 MET A N 1
ATOM 618 C CA . MET A 1 80 ? -10.148 -3.232 -8.023 1 97.69 80 MET A CA 1
ATOM 619 C C . MET A 1 80 ? -9.562 -1.967 -7.406 1 97.69 80 MET A C 1
ATOM 621 O O . MET A 1 80 ? -10.289 -1.161 -6.824 1 97.69 80 MET A O 1
ATOM 625 N N . ILE A 1 81 ? -8.281 -1.794 -7.559 1 97.19 81 ILE A N 1
ATOM 626 C CA . ILE A 1 81 ? -7.602 -0.638 -6.988 1 97.19 81 ILE A CA 1
ATOM 627 C C . ILE A 1 81 ? -8.133 0.643 -7.633 1 97.19 81 ILE A C 1
ATOM 629 O O . ILE A 1 81 ? -8.477 1.599 -6.934 1 97.19 81 ILE A O 1
ATOM 633 N N . LEU A 1 82 ? -8.242 0.642 -8.938 1 97.62 82 LEU A N 1
ATOM 634 C CA . LEU A 1 82 ? -8.672 1.824 -9.68 1 97.62 82 LEU A CA 1
ATOM 635 C C . LEU A 1 82 ? -10.117 2.184 -9.336 1 97.62 82 LEU A C 1
ATOM 637 O O . LEU A 1 82 ? -10.43 3.35 -9.086 1 97.62 82 LEU A O 1
ATOM 641 N N . THR A 1 83 ? -10.953 1.207 -9.359 1 97.81 83 THR A N 1
ATOM 642 C CA . THR A 1 83 ? -12.359 1.439 -9.031 1 97.81 83 THR A CA 1
ATOM 643 C C . THR A 1 83 ? -12.508 1.929 -7.598 1 97.81 83 THR A C 1
ATOM 645 O O . THR A 1 83 ? -13.258 2.869 -7.332 1 97.81 8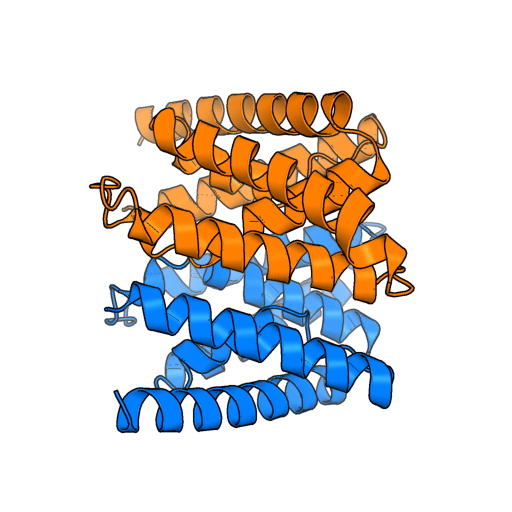3 THR A O 1
ATOM 648 N N . GLY A 1 84 ? -11.805 1.261 -6.699 1 97.12 84 GLY A N 1
ATOM 649 C CA . GLY A 1 84 ? -11.828 1.708 -5.312 1 9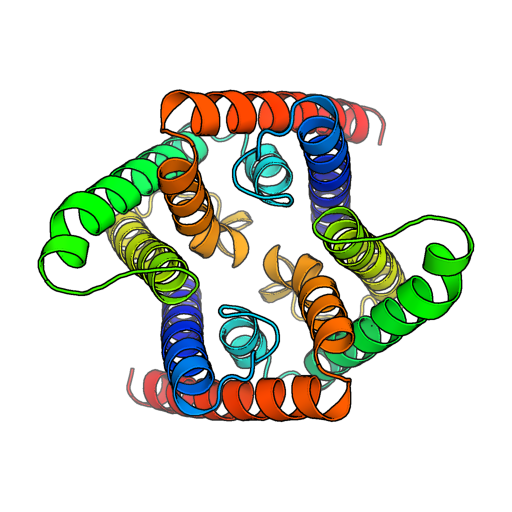7.12 84 GLY A CA 1
ATOM 650 C C . GLY A 1 84 ? -11.414 3.158 -5.148 1 97.12 84 GLY A C 1
ATOM 651 O O . GLY A 1 84 ? -12.047 3.906 -4.395 1 97.12 84 GLY A O 1
ATOM 652 N N . MET A 1 85 ? -10.422 3.57 -5.848 1 94.88 85 MET A N 1
ATOM 653 C CA . MET A 1 85 ? -9.93 4.941 -5.777 1 94.88 85 MET A CA 1
ATOM 654 C C . MET A 1 85 ? -10.969 5.926 -6.297 1 94.88 85 MET A C 1
ATOM 656 O O . MET A 1 85 ? -11.156 7.004 -5.723 1 94.88 85 MET A O 1
ATOM 660 N N . VAL A 1 86 ? -11.586 5.582 -7.332 1 95.25 86 VAL A N 1
ATOM 661 C CA . VAL A 1 86 ? -12.594 6.449 -7.93 1 95.25 86 VAL A CA 1
ATOM 662 C C . VAL A 1 86 ? -13.773 6.605 -6.973 1 95.25 86 VAL A C 1
ATOM 664 O O . VAL A 1 86 ? -14.25 7.719 -6.742 1 95.25 86 VAL A O 1
ATOM 667 N N . ILE A 1 87 ? -14.234 5.516 -6.438 1 95.69 87 ILE A N 1
ATOM 668 C CA . ILE A 1 87 ? -15.367 5.562 -5.516 1 95.69 87 ILE A CA 1
ATOM 669 C C . ILE A 1 87 ? -14.984 6.379 -4.281 1 95.69 87 ILE A C 1
ATOM 671 O O . ILE A 1 87 ? -15.773 7.195 -3.805 1 95.69 87 ILE A O 1
ATOM 675 N N . LYS A 1 88 ? -13.812 6.086 -3.771 1 92.44 88 LYS A N 1
ATOM 676 C CA . LYS A 1 88 ? -13.359 6.836 -2.604 1 92.44 88 LYS A CA 1
ATOM 677 C C . LYS A 1 88 ? -13.289 8.328 -2.906 1 92.44 88 LYS A C 1
ATOM 679 O O . LYS A 1 88 ? -13.648 9.156 -2.062 1 92.44 88 LYS A O 1
ATOM 684 N N . PHE A 1 89 ? -12.773 8.68 -4.027 1 90.62 89 PHE A N 1
ATOM 685 C CA . PHE A 1 89 ? -12.688 10.078 -4.43 1 90.62 89 PHE A CA 1
ATOM 686 C C . PHE A 1 89 ? -14.07 10.719 -4.453 1 90.62 89 PHE A C 1
ATOM 688 O O . PHE A 1 89 ? -14.25 11.836 -3.961 1 90.62 89 PHE A O 1
ATOM 695 N N . ILE A 1 90 ? -15.023 10.062 -5.039 1 91.12 90 ILE A N 1
ATOM 696 C CA . ILE A 1 90 ? -16.391 10.547 -5.113 1 91.12 90 ILE A CA 1
ATOM 697 C C . ILE A 1 90 ? -16.953 10.727 -3.703 1 91.12 90 ILE A C 1
ATOM 699 O O . ILE A 1 90 ? -17.609 11.734 -3.41 1 91.12 90 ILE A O 1
ATOM 703 N N . PHE A 1 91 ? -16.703 9.781 -2.83 1 87.88 91 PHE A N 1
ATOM 704 C CA . PHE A 1 91 ? -17.156 9.859 -1.447 1 87.88 91 PHE A CA 1
ATOM 705 C C . PHE A 1 91 ? -16.547 11.062 -0.74 1 87.88 91 PHE A C 1
ATOM 707 O O . PHE A 1 91 ? -17.203 11.734 0.05 1 87.88 91 PHE A O 1
ATOM 714 N N . ASP A 1 92 ? -15.273 11.25 -0.995 1 84.12 92 ASP A N 1
ATOM 715 C CA . ASP A 1 92 ? -14.578 12.359 -0.354 1 84.12 92 ASP A CA 1
ATOM 716 C C . ASP A 1 92 ? -15.125 13.703 -0.833 1 84.12 92 ASP A C 1
ATOM 718 O O . ASP A 1 92 ? -15.094 14.688 -0.096 1 84.12 92 ASP A O 1
ATOM 722 N N . LEU A 1 93 ? -15.602 13.773 -2.049 1 83.62 93 LEU A N 1
ATOM 723 C CA . LEU A 1 93 ? -16.203 14.992 -2.586 1 83.62 93 LEU A CA 1
ATOM 724 C C . LEU A 1 93 ? -17.562 15.266 -1.94 1 83.62 93 LEU A C 1
ATOM 726 O O . LEU A 1 93 ? -17.906 16.422 -1.68 1 83.62 93 LEU A O 1
ATOM 730 N N . LEU A 1 94 ? -18.297 14.289 -1.682 1 83.75 94 LEU A N 1
ATOM 731 C CA . LEU A 1 94 ? -19.656 14.406 -1.173 1 83.75 94 LEU A CA 1
ATOM 732 C C . LEU A 1 94 ? -19.656 14.648 0.334 1 83.75 94 LEU A C 1
ATOM 734 O O . LEU A 1 94 ? -20.516 15.352 0.855 1 83.75 94 LEU A O 1
ATOM 738 N N . TYR A 1 95 ? -18.922 14.039 1.063 1 70.94 95 TYR A N 1
ATOM 739 C CA . TYR A 1 95 ? -18.828 14.156 2.516 1 70.94 95 TYR A CA 1
ATOM 740 C C . TYR A 1 95 ? -17.453 14.648 2.945 1 70.94 95 TYR A C 1
ATOM 742 O O . TYR A 1 95 ? -16.625 13.859 3.412 1 70.94 95 TYR A O 1
ATOM 750 N N . PRO A 1 96 ? -17.266 15.906 2.613 1 60.75 96 PRO A N 1
ATOM 751 C CA . PRO A 1 96 ? -15.969 16.422 3.035 1 60.75 96 PRO A CA 1
ATOM 752 C C . PRO A 1 96 ? -15.75 16.328 4.543 1 60.75 96 PRO A C 1
ATOM 754 O O . PRO A 1 96 ? -14.852 16.969 5.086 1 60.75 96 PRO A O 1
ATOM 757 N N . LEU A 1 97 ? -16.719 15.68 5.281 1 49.97 97 LEU A N 1
ATOM 758 C CA . LEU A 1 97 ? -16.75 15.602 6.738 1 49.97 97 LEU A CA 1
ATOM 759 C C . LEU A 1 97 ? -15.391 15.195 7.293 1 49.97 97 LEU A C 1
ATOM 761 O O . LEU A 1 97 ? -15.211 15.102 8.508 1 49.97 97 LEU A O 1
ATOM 765 N N . THR A 1 98 ? -14.609 14.617 6.496 1 50.06 98 THR A N 1
ATOM 766 C CA . THR A 1 98 ? -13.562 14.047 7.34 1 50.06 98 THR A CA 1
ATOM 767 C C . THR A 1 98 ? -12.711 15.148 7.965 1 50.06 98 THR A C 1
ATOM 769 O O . THR A 1 98 ? -11.969 15.844 7.266 1 50.06 98 THR A O 1
ATOM 772 N N . PRO A 1 99 ? -13.297 15.742 8.977 1 42.88 99 PRO A N 1
ATOM 773 C CA . PRO A 1 99 ? -12.469 16.703 9.703 1 42.88 99 PRO A CA 1
ATOM 774 C C . PRO A 1 99 ? -10.992 16.297 9.727 1 42.88 99 PRO A C 1
ATOM 776 O O . PRO A 1 99 ? -10.141 17.078 10.164 1 42.88 99 PRO A O 1
ATOM 779 N N . PHE A 1 100 ? -10.734 15 10.07 1 41.66 100 PHE A N 1
ATOM 780 C CA . PHE A 1 100 ? -9.398 14.688 10.555 1 41.66 100 PHE A CA 1
ATOM 781 C C . PHE A 1 100 ? -8.375 14.758 9.422 1 41.66 100 PHE A C 1
ATOM 783 O O . PHE A 1 100 ? -8.359 13.898 8.539 1 41.66 100 PHE A O 1
ATOM 790 N N . GLU A 1 101 ? -8.188 15.859 9.055 1 44.44 101 GLU A N 1
ATOM 791 C CA . GLU A 1 101 ? -7.137 16.391 8.188 1 44.44 101 GLU A CA 1
ATOM 792 C C . GLU A 1 101 ? -5.934 15.445 8.141 1 44.44 101 GLU A C 1
ATOM 794 O O . GLU A 1 101 ? -5.27 15.328 7.113 1 44.44 101 GLU A O 1
ATOM 799 N N . MET A 1 102 ? -5.566 15.055 9.414 1 43.75 102 MET A N 1
ATOM 800 C CA . MET A 1 102 ? -4.223 14.508 9.578 1 43.75 102 MET A CA 1
ATOM 801 C C . MET A 1 102 ? -4.074 13.203 8.805 1 43.75 102 MET A C 1
ATOM 803 O O . MET A 1 102 ? -3.021 12.93 8.227 1 43.75 102 MET A O 1
ATOM 807 N N . VAL A 1 103 ? -5.137 12.273 9.062 1 45.03 103 VAL A N 1
ATOM 808 C CA . VAL A 1 103 ? -4.973 10.914 8.562 1 45.03 103 VAL A CA 1
ATOM 809 C C . VAL A 1 103 ? -5.25 10.883 7.062 1 45.03 103 VAL A C 1
ATOM 811 O O . VAL A 1 103 ? -5.062 9.852 6.41 1 45.03 103 VAL A O 1
ATOM 814 N N . GLU A 1 104 ? -5.941 11.922 6.602 1 44.47 104 GLU A N 1
ATOM 815 C CA . GLU A 1 104 ? -6.398 12 5.215 1 44.47 104 GLU A CA 1
ATOM 816 C C . GLU A 1 104 ? -5.227 11.883 4.242 1 44.47 104 GLU A C 1
ATOM 818 O O . GLU A 1 104 ? -5.395 11.414 3.117 1 44.47 104 GLU A O 1
ATOM 823 N N . VAL A 1 105 ? -4.168 12.398 4.828 1 47.59 105 VAL A N 1
ATOM 824 C CA . VAL A 1 105 ? -3.123 12.5 3.814 1 47.59 105 VAL A CA 1
ATOM 825 C C . VAL A 1 105 ? -2.461 11.141 3.611 1 47.59 105 VAL A C 1
ATOM 827 O O . VAL A 1 105 ? -1.438 11.039 2.93 1 47.59 105 VAL A O 1
ATOM 830 N N . SER A 1 106 ? -3.248 10.062 4.199 1 60.12 106 SER A N 1
ATOM 831 C CA . SER A 1 106 ? -2.508 8.805 4.109 1 60.12 106 SER A CA 1
ATOM 832 C C . SER A 1 106 ? -2.73 8.125 2.766 1 60.12 106 SER A C 1
ATOM 834 O O . SER A 1 106 ? -3.865 7.809 2.404 1 60.12 106 SER A O 1
ATOM 836 N N . GLY A 1 107 ? -1.862 8.359 1.807 1 69.44 107 GLY A N 1
ATOM 837 C CA . GLY A 1 107 ? -1.84 7.668 0.526 1 69.44 107 GLY A CA 1
ATOM 838 C C . GLY A 1 107 ? -2.287 6.219 0.621 1 69.44 107 GLY A C 1
ATOM 839 O O . GLY A 1 107 ? -2.932 5.703 -0.295 1 69.44 107 GLY A O 1
ATOM 840 N N . ILE A 1 108 ? -2.105 5.668 1.789 1 73.88 108 ILE A N 1
ATOM 841 C CA . ILE A 1 108 ? -2.479 4.266 1.951 1 73.88 108 ILE A CA 1
ATOM 842 C C . ILE A 1 108 ? -4 4.137 1.978 1 73.88 108 ILE A C 1
ATOM 844 O O . ILE A 1 108 ? -4.555 3.174 1.443 1 73.88 108 ILE A O 1
ATOM 848 N N . GLY A 1 109 ? -4.629 5.105 2.523 1 80.44 109 GLY A N 1
ATOM 849 C CA . GLY A 1 109 ? -6.074 5.07 2.662 1 80.44 109 GLY A CA 1
ATOM 850 C C . GLY A 1 109 ? -6.805 5.047 1.332 1 80.44 109 GLY A C 1
ATOM 851 O O . GLY A 1 109 ? -7.934 4.57 1.246 1 80.44 109 GLY A O 1
ATOM 852 N N . VAL A 1 110 ? -6.109 5.488 0.337 1 86.75 110 VAL A N 1
ATOM 853 C CA . VAL A 1 110 ? -6.719 5.59 -0.985 1 86.75 110 VAL A CA 1
ATOM 854 C C . VAL A 1 110 ? -6.719 4.223 -1.662 1 86.75 110 VAL A C 1
ATOM 856 O O . VAL A 1 110 ? -7.617 3.912 -2.449 1 86.75 110 VAL A O 1
ATOM 859 N N . VAL A 1 111 ? -5.793 3.432 -1.312 1 92 111 VAL A N 1
ATOM 860 C CA . VAL A 1 111 ? -5.598 2.174 -2.023 1 92 111 VAL A CA 1
ATOM 861 C C . VAL A 1 111 ? -6.238 1.031 -1.243 1 92 111 VAL A C 1
ATOM 863 O O . VAL A 1 111 ? -6.594 -0.001 -1.818 1 92 111 VAL A O 1
ATOM 866 N N . ILE A 1 112 ? -6.5 1.177 -0.021 1 94.5 112 ILE A N 1
ATOM 867 C CA . ILE A 1 112 ? -6.875 0.117 0.911 1 94.5 112 ILE A CA 1
ATOM 868 C C . ILE A 1 112 ? -8.227 -0.471 0.51 1 94.5 112 ILE A C 1
ATOM 870 O O . ILE A 1 112 ? -8.391 -1.693 0.473 1 94.5 112 ILE A O 1
ATOM 874 N N . PRO A 1 113 ? -9.195 0.363 0.179 1 95.88 113 PRO A N 1
ATOM 875 C CA . PRO A 1 113 ? -10.469 -0.244 -0.217 1 95.88 113 PRO A CA 1
ATOM 876 C C . PRO A 1 113 ? -10.328 -1.188 -1.408 1 95.88 113 PRO A C 1
ATOM 878 O O . PRO A 1 113 ? -10.969 -2.24 -1.446 1 95.88 113 PRO A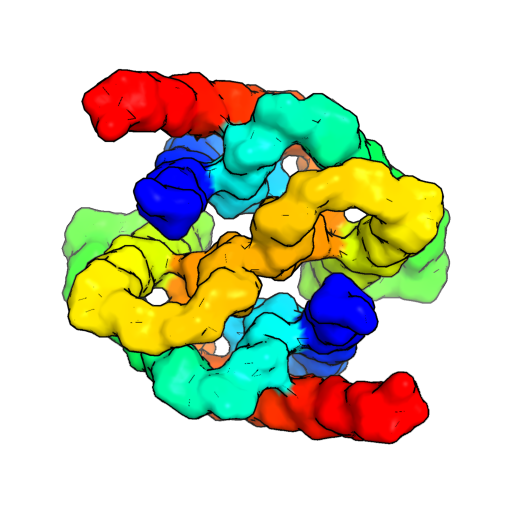 O 1
ATOM 881 N N . GLY A 1 114 ? -9.523 -0.818 -2.352 1 97 114 GLY A N 1
ATOM 882 C CA . GLY A 1 114 ? -9.281 -1.68 -3.498 1 97 114 GLY A CA 1
ATOM 883 C C . GLY A 1 114 ? -8.633 -3 -3.127 1 97 114 GLY A C 1
ATOM 884 O O . GLY A 1 114 ? -8.992 -4.047 -3.668 1 97 114 GLY A O 1
ATOM 885 N N . ILE A 1 115 ? -7.684 -2.951 -2.207 1 95.62 115 ILE A N 1
ATOM 886 C CA . ILE A 1 115 ? -6.996 -4.152 -1.752 1 95.62 115 ILE A CA 1
ATOM 887 C C . ILE A 1 115 ? -7.984 -5.082 -1.052 1 95.62 115 ILE A C 1
ATOM 889 O O . ILE A 1 115 ? -7.996 -6.289 -1.299 1 95.62 115 ILE A O 1
ATOM 893 N N . ILE A 1 116 ? -8.758 -4.48 -0.237 1 98 116 ILE A N 1
ATOM 894 C CA . ILE A 1 116 ? -9.773 -5.27 0.459 1 98 116 ILE A CA 1
ATOM 895 C C . ILE A 1 116 ? -10.734 -5.887 -0.554 1 98 116 ILE A C 1
ATOM 897 O O . ILE A 1 116 ? -11.047 -7.078 -0.477 1 98 116 ILE A O 1
ATOM 901 N N . ALA A 1 117 ? -11.203 -5.133 -1.48 1 98.25 117 ALA A N 1
ATOM 902 C CA . ALA A 1 117 ? -12.117 -5.621 -2.508 1 98.25 117 ALA A CA 1
ATOM 903 C C . ALA A 1 117 ? -11.508 -6.793 -3.275 1 98.25 117 ALA A C 1
ATOM 905 O O . ALA A 1 117 ? -12.195 -7.77 -3.574 1 98.25 117 ALA A O 1
ATOM 906 N N . ASN A 1 118 ? -10.258 -6.664 -3.578 1 97.25 118 ASN A N 1
ATOM 907 C CA . ASN A 1 118 ? -9.57 -7.734 -4.293 1 97.25 118 ASN A CA 1
ATOM 908 C C . ASN A 1 118 ? -9.547 -9.023 -3.48 1 97.25 118 ASN A C 1
ATOM 910 O O . ASN A 1 118 ? -9.648 -10.117 -4.039 1 97.25 118 ASN A O 1
ATOM 914 N N . THR A 1 119 ? -9.336 -8.891 -2.238 1 97.44 119 THR A N 1
ATOM 915 C CA . THR A 1 119 ? -9.305 -10.062 -1.37 1 97.44 119 THR A CA 1
ATOM 916 C C . THR A 1 119 ? -10.703 -10.664 -1.23 1 97.44 119 THR A C 1
ATOM 918 O O . THR A 1 119 ? -10.852 -11.883 -1.146 1 97.44 119 THR A O 1
ATOM 921 N N . ILE A 1 120 ? -11.734 -9.828 -1.173 1 97.56 120 ILE A N 1
ATOM 922 C CA . ILE A 1 120 ? -13.117 -10.305 -1.155 1 97.56 120 ILE A CA 1
ATOM 923 C C . ILE A 1 120 ? -13.375 -11.188 -2.373 1 97.56 120 ILE A C 1
ATOM 925 O O . ILE A 1 120 ? -13.992 -12.25 -2.258 1 97.56 120 ILE A O 1
ATOM 929 N N . GLN A 1 121 ? -12.883 -10.727 -3.432 1 95.44 121 GLN A N 1
ATOM 930 C CA . GLN A 1 121 ? -13.055 -11.477 -4.668 1 95.44 121 GLN A CA 1
ATOM 931 C C . GLN A 1 121 ? -12.422 -12.867 -4.562 1 95.44 121 GLN A C 1
ATOM 933 O O . GLN A 1 121 ? -12.93 -13.828 -5.129 1 95.44 121 GLN A O 1
ATOM 938 N N . LYS A 1 122 ? -11.367 -12.953 -3.836 1 94.94 122 LYS A N 1
ATOM 939 C CA . LYS A 1 122 ? -10.602 -14.195 -3.748 1 94.94 122 LYS A CA 1
ATOM 940 C C . LYS A 1 122 ? -11.203 -15.141 -2.713 1 94.94 122 LYS A C 1
ATOM 942 O O . LYS A 1 122 ? -11.227 -16.359 -2.914 1 94.94 122 LYS A O 1
ATOM 947 N N . GLN A 1 123 ? -11.695 -14.617 -1.649 1 96.25 123 GLN A N 1
ATOM 948 C CA . GLN A 1 123 ? -12.031 -15.547 -0.58 1 96.25 123 GLN A CA 1
ATOM 949 C C . GLN A 1 123 ? -13.422 -15.266 -0.013 1 96.25 123 GLN A C 1
ATOM 951 O O . GLN A 1 123 ? -13.883 -15.969 0.882 1 96.25 123 GLN A O 1
ATOM 956 N N . GLY A 1 124 ? -14.102 -14.234 -0.468 1 96.31 124 GLY A N 1
ATOM 957 C CA . GLY A 1 124 ? -15.453 -13.953 -0.029 1 96.31 124 GLY A CA 1
ATOM 958 C C . GLY A 1 124 ? -15.547 -12.766 0.911 1 96.31 124 GLY A C 1
ATOM 959 O O . GLY A 1 124 ? -14.586 -12.445 1.606 1 96.31 124 GLY A O 1
ATOM 960 N N . VAL A 1 125 ? -16.719 -12.25 0.974 1 97.44 125 VAL A N 1
ATOM 961 C CA . VAL A 1 125 ? -16.953 -11.008 1.701 1 97.44 125 VAL A CA 1
ATOM 962 C C . VAL A 1 125 ? -16.875 -11.258 3.203 1 97.44 125 VAL A C 1
ATOM 964 O O . VAL A 1 125 ? -16.141 -10.57 3.916 1 97.44 125 VAL A O 1
ATOM 967 N N . VAL A 1 126 ? -17.5 -12.219 3.689 1 97.44 126 VAL A N 1
ATOM 968 C CA . VAL A 1 126 ? -17.625 -12.477 5.121 1 97.44 126 VAL A CA 1
ATOM 969 C C . VAL A 1 126 ? -16.25 -12.82 5.699 1 97.44 126 VAL A C 1
ATOM 971 O O . VAL A 1 126 ? -15.836 -12.25 6.711 1 97.44 126 VAL A O 1
ATOM 974 N N . ILE A 1 127 ? -15.531 -13.68 5.055 1 97.75 127 ILE A N 1
ATOM 975 C CA . ILE A 1 127 ? -14.227 -14.133 5.527 1 97.75 127 ILE A CA 1
ATOM 976 C C . ILE A 1 127 ? -13.242 -12.961 5.535 1 97.75 127 ILE A C 1
ATOM 978 O O . ILE A 1 127 ? -12.555 -12.734 6.527 1 97.75 127 ILE A O 1
ATOM 982 N N . THR A 1 128 ? -13.281 -12.195 4.477 1 98.25 128 THR A N 1
ATOM 983 C CA . THR A 1 128 ? -12.344 -11.078 4.352 1 98.25 128 THR A CA 1
ATOM 984 C C . THR A 1 128 ? -12.648 -10.008 5.398 1 98.25 128 THR A C 1
ATOM 986 O O . THR A 1 128 ? -11.75 -9.578 6.129 1 98.25 128 THR A O 1
ATOM 989 N N . LEU A 1 129 ? -13.875 -9.617 5.516 1 98.06 129 LEU A N 1
ATOM 990 C CA . LEU A 1 129 ? -14.234 -8.523 6.414 1 98.06 129 LEU A CA 1
ATOM 991 C C . LEU A 1 129 ? -14.078 -8.953 7.871 1 98.06 129 LEU A C 1
ATOM 993 O O . LEU A 1 129 ? -13.617 -8.172 8.703 1 98.06 129 LEU A O 1
ATOM 997 N N . SER A 1 130 ? -14.398 -10.109 8.172 1 97.94 130 SER A N 1
ATOM 998 C CA . SER A 1 130 ? -14.32 -10.562 9.555 1 97.94 130 SER A CA 1
ATOM 999 C C . SER A 1 130 ? -12.867 -10.695 10.008 1 97.94 130 SER A C 1
ATOM 1001 O O . SER A 1 130 ? -12.516 -10.273 11.109 1 97.94 130 SER A O 1
ATOM 1003 N N . THR A 1 131 ? -12.023 -11.312 9.188 1 97.81 131 THR A N 1
ATOM 1004 C CA . THR A 1 131 ? -10.633 -11.508 9.578 1 97.81 131 THR A CA 1
ATOM 1005 C C . THR A 1 131 ? -9.883 -10.188 9.586 1 97.81 131 THR A C 1
ATOM 1007 O O . THR A 1 131 ? -9.039 -9.953 10.461 1 97.81 131 THR A O 1
ATOM 1010 N N . THR A 1 132 ? -10.219 -9.312 8.633 1 98.06 132 THR A N 1
ATOM 1011 C CA . THR A 1 132 ? -9.617 -7.988 8.625 1 98.06 132 THR A CA 1
ATOM 1012 C C . THR A 1 132 ? -9.992 -7.211 9.883 1 98.06 132 THR A C 1
ATOM 1014 O O . THR A 1 132 ? -9.133 -6.598 10.516 1 98.06 132 THR A O 1
ATOM 1017 N N . MET A 1 133 ? -11.234 -7.289 10.234 1 98.06 133 MET A N 1
ATOM 1018 C CA . MET A 1 133 ? -11.703 -6.562 11.414 1 98.06 133 MET A CA 1
ATOM 1019 C C . MET A 1 133 ? -11.133 -7.172 12.688 1 98.06 133 MET A C 1
ATOM 1021 O O . MET A 1 133 ? -10.805 -6.449 13.633 1 98.06 133 MET A O 1
ATOM 1025 N N . LEU A 1 134 ? -11.031 -8.414 12.711 1 98.12 134 LEU A N 1
ATOM 1026 C CA . LEU A 1 134 ? -10.445 -9.086 13.859 1 98.12 134 LEU A CA 1
ATOM 1027 C C . LEU A 1 134 ? -9.008 -8.625 14.086 1 98.12 134 LEU A C 1
ATOM 1029 O O . LEU A 1 134 ? -8.648 -8.203 15.188 1 98.12 134 LEU A O 1
ATOM 1033 N N . LEU A 1 135 ? -8.211 -8.688 13.062 1 98.38 135 LEU A N 1
ATOM 1034 C CA . LEU A 1 135 ? -6.801 -8.328 13.188 1 98.38 135 LEU A CA 1
ATOM 1035 C C . LEU A 1 135 ? -6.641 -6.832 13.422 1 98.38 135 LEU A C 1
ATOM 1037 O O . LEU A 1 135 ? -5.711 -6.402 14.102 1 98.38 135 LEU A O 1
ATOM 1041 N N . THR A 1 136 ? -7.57 -6.062 12.828 1 98.06 136 THR A N 1
ATOM 1042 C CA . THR A 1 136 ? -7.59 -4.629 13.094 1 98.06 136 THR A CA 1
ATOM 1043 C C . THR A 1 136 ? -7.84 -4.363 14.578 1 98.06 136 THR A C 1
ATOM 1045 O O . THR A 1 136 ? -7.152 -3.547 15.195 1 98.06 136 THR A O 1
ATOM 1048 N N . CYS A 1 137 ? -8.781 -5.027 15.117 1 98 137 CYS A N 1
ATOM 1049 C CA . CYS A 1 137 ? -9.117 -4.871 16.531 1 98 137 CYS A CA 1
ATOM 1050 C C . CYS A 1 137 ? -7.941 -5.262 17.406 1 98 137 CYS A C 1
ATOM 1052 O O . CYS A 1 137 ? -7.594 -4.531 18.344 1 98 137 CYS A O 1
ATOM 1054 N N . ILE A 1 138 ? -7.328 -6.367 17.141 1 98.31 138 ILE A N 1
ATOM 1055 C CA . ILE A 1 138 ? -6.188 -6.828 17.938 1 98.31 138 ILE A CA 1
ATOM 1056 C C . ILE A 1 138 ? -5.039 -5.828 17.812 1 98.31 138 ILE A C 1
ATOM 1058 O O . ILE A 1 138 ? -4.414 -5.473 18.812 1 98.31 138 ILE A O 1
ATOM 1062 N N . THR A 1 139 ? -4.785 -5.414 16.609 1 97.94 139 THR A N 1
ATOM 1063 C CA . THR A 1 139 ? -3.725 -4.438 16.391 1 97.94 139 THR A CA 1
ATOM 1064 C C . THR A 1 139 ? -4.016 -3.145 17.141 1 97.94 139 THR A C 1
ATOM 1066 O O . THR A 1 139 ? -3.107 -2.541 17.719 1 97.94 139 THR A O 1
ATOM 1069 N N . TYR A 1 140 ? -5.211 -2.732 17.141 1 96.88 140 TYR A N 1
ATOM 1070 C CA . TYR A 1 140 ? -5.598 -1.508 17.828 1 96.88 140 TYR A CA 1
ATOM 1071 C C . TYR A 1 140 ? -5.387 -1.64 19.344 1 96.88 140 TYR A C 1
ATOM 1073 O O . TYR A 1 140 ? -4.918 -0.704 19.984 1 96.88 140 TYR A O 1
ATOM 1081 N N . ILE A 1 141 ? -5.785 -2.705 19.859 1 97.38 141 ILE A N 1
ATOM 1082 C CA . ILE A 1 141 ? -5.617 -2.949 21.297 1 97.38 141 ILE A CA 1
ATOM 1083 C C . ILE A 1 141 ? -4.141 -2.869 21.656 1 97.38 141 ILE A C 1
ATOM 1085 O O . ILE A 1 141 ? -3.773 -2.246 22.656 1 97.38 141 ILE A O 1
ATOM 1089 N N . ILE A 1 142 ? -3.32 -3.48 20.875 1 96.81 142 ILE A N 1
ATOM 1090 C CA . ILE A 1 142 ? -1.882 -3.453 21.125 1 96.81 142 ILE A CA 1
ATOM 1091 C C . ILE A 1 142 ? -1.366 -2.02 21.016 1 96.81 142 ILE A C 1
ATOM 1093 O O . ILE A 1 142 ? -0.56 -1.583 21.844 1 96.81 142 ILE A O 1
ATOM 1097 N N . LEU A 1 143 ? -1.834 -1.332 20 1 93.44 143 LEU A N 1
ATOM 1098 C CA . LEU A 1 143 ? -1.459 0.067 19.812 1 93.44 143 LEU A CA 1
ATOM 1099 C C . LEU A 1 143 ? -1.9 0.901 21.016 1 93.44 143 LEU A C 1
ATOM 1101 O O . LEU A 1 143 ? -1.166 1.784 21.469 1 93.44 143 LEU A O 1
ATOM 1105 N N . PHE A 1 144 ? -3.045 0.658 21.469 1 92.31 144 PHE A N 1
ATOM 1106 C CA . PHE A 1 144 ? -3.594 1.372 22.609 1 92.31 144 PHE A CA 1
ATOM 1107 C C . PHE A 1 144 ? -2.752 1.124 23.859 1 92.31 144 PHE A C 1
ATOM 1109 O O . PHE A 1 144 ? -2.457 2.055 24.609 1 92.31 144 PHE A O 1
ATOM 1116 N N . LEU A 1 145 ? -2.381 -0.043 24.031 1 92.19 145 LEU A N 1
ATOM 1117 C CA . LEU A 1 145 ? -1.548 -0.401 25.172 1 92.19 145 LEU A CA 1
ATOM 1118 C C . LEU A 1 145 ? -0.173 0.25 25.078 1 92.19 145 LEU A C 1
ATOM 1120 O O . LEU A 1 145 ? 0.388 0.691 26.078 1 92.19 145 LEU A O 1
ATOM 1124 N N . TYR A 1 146 ? 0.332 0.243 23.891 1 87.62 146 TYR A N 1
ATOM 1125 C CA . TYR A 1 146 ? 1.61 0.899 23.641 1 87.62 146 TYR A CA 1
ATOM 1126 C C . TYR A 1 146 ? 1.526 2.391 23.938 1 87.62 146 TYR A C 1
ATOM 1128 O O . TYR A 1 146 ? 2.441 2.961 24.531 1 87.62 146 TYR A O 1
ATOM 1136 N N . SER A 1 147 ? 0.533 3.025 23.5 1 83.38 147 SER A N 1
ATOM 1137 C CA . SER A 1 147 ? 0.353 4.461 23.688 1 83.38 147 SER A CA 1
ATOM 1138 C C . SER A 1 147 ? 0.098 4.789 25.156 1 83.38 147 SER A C 1
ATOM 1140 O O . SER A 1 147 ? 0.439 5.879 25.625 1 83.38 147 SER A O 1
ATOM 1142 N N . PHE A 1 148 ? -0.536 3.877 25.781 1 76.25 148 PHE A N 1
ATOM 1143 C CA . PHE A 1 148 ? -0.817 4.082 27.203 1 76.25 148 PHE A CA 1
ATOM 1144 C C . PHE A 1 148 ? 0.465 4.016 28.016 1 76.25 148 PHE A C 1
ATOM 1146 O O . PHE A 1 148 ? 0.63 4.77 28.984 1 76.25 148 PHE A O 1
ATOM 1153 N N . ILE A 1 149 ? 1.325 3.299 27.594 1 72.25 149 ILE A N 1
ATOM 1154 C CA . ILE A 1 149 ? 2.553 3.088 28.344 1 72.25 149 ILE A CA 1
ATOM 1155 C C . ILE A 1 149 ? 3.547 4.207 28.047 1 72.25 149 ILE A C 1
ATOM 1157 O O . ILE A 1 149 ? 4.305 4.629 28.922 1 72.25 149 ILE A O 1
ATOM 1161 N N . ASN A 1 150 ? 3.531 4.746 26.797 1 65.81 150 ASN A N 1
ATOM 1162 C CA . ASN A 1 150 ? 4.496 5.785 26.438 1 65.81 150 ASN A CA 1
ATOM 1163 C C . ASN A 1 150 ? 3.85 7.168 26.422 1 65.81 150 ASN A C 1
ATOM 1165 O O . ASN A 1 150 ? 4.531 8.18 26.594 1 65.81 150 ASN A O 1
ATOM 1169 N N . MET B 1 1 ? -6.441 21.047 -4.441 1 46.25 1 MET B N 1
ATOM 1170 C CA . MET B 1 1 ? -6.32 20.641 -3.043 1 46.25 1 MET B CA 1
ATOM 1171 C C . MET B 1 1 ? -5.473 19.375 -2.916 1 46.25 1 MET B C 1
ATOM 1173 O O . MET B 1 1 ? -5.375 18.594 -3.861 1 46.25 1 MET B O 1
ATOM 1177 N N . ILE B 1 2 ? -4.566 19.156 -2.09 1 56.84 2 ILE B N 1
ATOM 1178 C CA . ILE B 1 2 ? -3.539 18.156 -1.842 1 56.84 2 ILE B CA 1
ATOM 1179 C C . ILE B 1 2 ? -4.129 16.75 -2.016 1 56.84 2 ILE B C 1
ATOM 1181 O O . ILE B 1 2 ? -3.518 15.891 -2.643 1 56.84 2 ILE B O 1
ATOM 1185 N N . GLY B 1 3 ? -5.445 16.766 -1.823 1 71.56 3 GLY B N 1
ATOM 1186 C CA . GLY B 1 3 ? -6.098 15.469 -1.929 1 71.56 3 GLY B CA 1
ATOM 1187 C C . GLY B 1 3 ? -6.379 15.055 -3.361 1 71.56 3 GLY B C 1
ATOM 1188 O O . GLY B 1 3 ? -6.172 13.898 -3.73 1 71.56 3 GLY B O 1
ATOM 1189 N N . SER B 1 4 ? -6.652 15.984 -4.207 1 79.06 4 SER B N 1
ATOM 1190 C CA . SER B 1 4 ? -6.969 15.656 -5.594 1 79.06 4 SER B CA 1
ATOM 1191 C C . SER B 1 4 ? -5.715 15.266 -6.367 1 79.06 4 SER B C 1
ATOM 1193 O O . SER B 1 4 ? -5.754 14.367 -7.207 1 79.06 4 SER B O 1
ATOM 1195 N N . GLU B 1 5 ? -4.602 15.891 -6.109 1 84.56 5 GLU B N 1
ATOM 1196 C CA . GLU B 1 5 ? -3.342 15.555 -6.766 1 84.56 5 GLU B CA 1
ATOM 1197 C C . GLU B 1 5 ? -2.873 14.156 -6.379 1 84.56 5 GLU B C 1
ATOM 1199 O O . GLU B 1 5 ? -2.305 13.438 -7.203 1 84.56 5 GLU B O 1
ATOM 1204 N N . LEU B 1 6 ? -3.107 13.82 -5.172 1 85.81 6 LEU B N 1
ATOM 1205 C CA . LEU B 1 6 ? -2.748 12.492 -4.695 1 85.81 6 LEU B CA 1
ATOM 1206 C C . LEU B 1 6 ? -3.531 11.414 -5.441 1 85.81 6 LEU B C 1
ATOM 1208 O O . LEU B 1 6 ? -2.947 10.453 -5.949 1 85.81 6 LEU B O 1
ATOM 1212 N N . TYR B 1 7 ? -4.832 11.648 -5.527 1 89.5 7 TYR B N 1
ATOM 1213 C CA . TYR B 1 7 ? -5.684 10.688 -6.227 1 89.5 7 TYR B CA 1
ATOM 1214 C C . TYR B 1 7 ? -5.293 10.586 -7.695 1 89.5 7 TYR B C 1
ATOM 1216 O O . TYR B 1 7 ? -5.191 9.484 -8.242 1 89.5 7 TYR B O 1
ATOM 1224 N N . PHE B 1 8 ? -5.082 11.703 -8.219 1 91.69 8 PHE B N 1
ATOM 1225 C CA . PHE B 1 8 ? -4.754 11.75 -9.641 1 91.69 8 PHE B CA 1
ATOM 1226 C C . PHE B 1 8 ? -3.428 11.047 -9.914 1 91.69 8 PHE B C 1
ATOM 1228 O O . PHE B 1 8 ? -3.32 10.25 -10.844 1 91.69 8 PHE B O 1
ATOM 1235 N N . SER B 1 9 ? -2.443 11.352 -9.141 1 92.81 9 SER B N 1
ATOM 1236 C CA . SER B 1 9 ? -1.121 10.766 -9.328 1 92.81 9 SER B CA 1
ATOM 1237 C C . SER B 1 9 ? -1.161 9.25 -9.164 1 92.81 9 SER B C 1
ATOM 1239 O O . SER B 1 9 ? -0.584 8.516 -9.969 1 92.81 9 SER B O 1
ATOM 1241 N N . LEU B 1 10 ? -1.832 8.797 -8.133 1 93.69 10 LEU B N 1
ATOM 1242 C CA . LEU B 1 10 ? -1.921 7.359 -7.887 1 93.69 10 LEU B CA 1
ATOM 1243 C C . LEU B 1 10 ? -2.711 6.668 -8.992 1 93.69 10 LEU B C 1
ATOM 1245 O O . LEU B 1 10 ? -2.328 5.59 -9.453 1 93.69 10 LEU B O 1
ATOM 1249 N N . PHE B 1 11 ? -3.754 7.309 -9.406 1 95.69 11 PHE B N 1
ATOM 1250 C CA . PHE B 1 11 ? -4.574 6.754 -10.477 1 95.69 11 PHE B CA 1
ATOM 1251 C C . PHE B 1 11 ? -3.76 6.605 -11.758 1 95.69 11 PHE B C 1
ATOM 1253 O O . PHE B 1 11 ? -3.709 5.52 -12.344 1 95.69 11 PHE B O 1
ATOM 1260 N N . VAL B 1 12 ? -3.121 7.633 -12.188 1 96.75 12 VAL B N 1
ATOM 1261 C CA . VAL B 1 12 ? -2.311 7.633 -13.398 1 96.75 12 VAL B CA 1
ATOM 1262 C C . VAL B 1 12 ? -1.165 6.633 -13.25 1 96.75 12 VAL B C 1
ATOM 1264 O O . VAL B 1 12 ? -0.861 5.891 -14.188 1 96.75 12 VAL B O 1
ATOM 1267 N N . GLY B 1 13 ? -0.538 6.645 -12.117 1 96.88 13 GLY B N 1
ATOM 1268 C CA . GLY B 1 13 ? 0.539 5.703 -11.852 1 96.88 13 GLY B CA 1
ATOM 1269 C C . GLY B 1 13 ? 0.116 4.254 -12.016 1 96.88 13 GLY B C 1
ATOM 1270 O O . GLY B 1 13 ? 0.826 3.461 -12.633 1 96.88 13 GLY B O 1
ATOM 1271 N N . VAL B 1 14 ? -1.031 3.898 -11.492 1 96.81 14 VAL B N 1
ATOM 1272 C CA . VAL B 1 14 ? -1.527 2.527 -11.562 1 96.81 14 VAL B CA 1
ATOM 1273 C C . VAL B 1 14 ? -1.844 2.168 -13.016 1 96.81 14 VAL B C 1
ATOM 1275 O O . VAL B 1 14 ? -1.487 1.085 -13.484 1 96.81 14 VAL B O 1
ATOM 1278 N N . VAL B 1 15 ? -2.479 3.076 -13.719 1 97.44 15 VAL B N 1
ATOM 1279 C CA . VAL B 1 15 ? -2.84 2.826 -15.109 1 97.44 15 VAL B CA 1
ATOM 1280 C C . VAL B 1 15 ? -1.575 2.623 -15.945 1 97.44 15 VAL B C 1
ATOM 1282 O O . VAL B 1 15 ? -1.472 1.652 -16.703 1 97.44 15 VAL B O 1
ATOM 1285 N N . LEU B 1 16 ? -0.615 3.441 -15.781 1 97.88 16 LEU B N 1
ATOM 1286 C CA . LEU B 1 16 ? 0.625 3.344 -16.547 1 97.88 16 LEU B CA 1
ATOM 1287 C C . LEU B 1 16 ? 1.388 2.074 -16.172 1 97.88 16 LEU B C 1
ATOM 1289 O O . LEU B 1 16 ? 1.958 1.417 -17.047 1 97.88 16 LEU B O 1
ATOM 1293 N N . SER B 1 17 ? 1.412 1.762 -14.906 1 97.75 17 SER B N 1
ATOM 1294 C CA 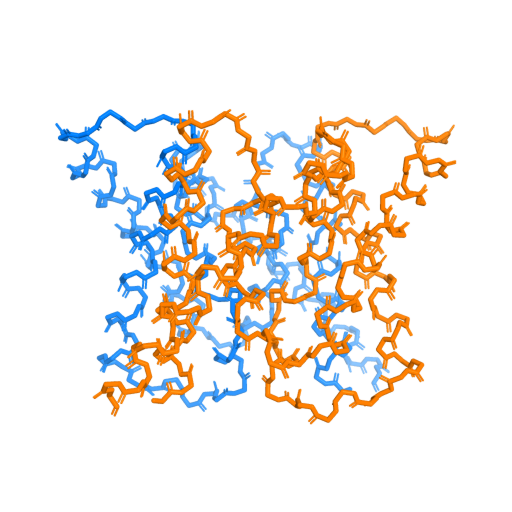. SER B 1 17 ? 2.096 0.554 -14.453 1 97.75 17 SER B CA 1
ATOM 1295 C C . SER B 1 17 ? 1.449 -0.698 -15.039 1 97.75 17 SER B C 1
ATOM 1297 O O . SER B 1 17 ? 2.145 -1.645 -15.414 1 97.75 17 SER B O 1
ATOM 1299 N N . LEU B 1 18 ? 0.14 -0.657 -15.094 1 96.19 18 LEU B N 1
ATOM 1300 C CA . LEU B 1 18 ? -0.572 -1.798 -15.664 1 96.19 18 LEU B CA 1
ATOM 1301 C C . LEU B 1 18 ? -0.272 -1.94 -17.156 1 96.19 18 LEU B C 1
ATOM 1303 O O . LEU B 1 18 ? 0.036 -3.037 -17.625 1 96.19 18 LEU B O 1
ATOM 1307 N N . ILE B 1 19 ? -0.409 -0.872 -17.844 1 96.69 19 ILE B N 1
ATOM 1308 C CA . ILE B 1 19 ? -0.137 -0.89 -19.281 1 96.69 19 ILE B CA 1
ATOM 1309 C C . ILE B 1 19 ? 1.288 -1.378 -19.531 1 96.69 19 ILE B C 1
ATOM 1311 O O . ILE B 1 19 ? 1.517 -2.234 -20.391 1 96.69 19 ILE B O 1
ATOM 1315 N N . PHE B 1 20 ? 2.215 -0.857 -18.797 1 97.12 20 PHE B N 1
ATOM 1316 C CA . PHE B 1 20 ? 3.619 -1.225 -18.938 1 97.12 20 PHE B CA 1
ATOM 1317 C C . PHE B 1 20 ? 3.826 -2.703 -18.641 1 97.12 20 PHE B C 1
ATOM 1319 O O . PHE B 1 20 ? 4.508 -3.406 -19.391 1 97.12 20 PHE B O 1
ATOM 1326 N N . ALA B 1 21 ? 3.295 -3.158 -17.562 1 94.62 21 ALA B N 1
ATOM 1327 C CA . ALA B 1 21 ? 3.441 -4.559 -17.172 1 94.62 21 ALA B CA 1
ATOM 1328 C C . ALA B 1 21 ? 2.83 -5.488 -18.219 1 94.62 21 ALA B C 1
ATOM 1330 O O . ALA B 1 21 ? 3.373 -6.559 -18.5 1 94.62 21 ALA B O 1
ATOM 1331 N N . GLU B 1 22 ? 1.723 -5.117 -18.812 1 92.75 22 GLU B N 1
ATOM 1332 C CA . GLU B 1 22 ? 1.054 -5.934 -19.812 1 92.75 22 GLU B CA 1
ATOM 1333 C C . GLU B 1 22 ? 1.841 -5.949 -21.125 1 92.75 22 GLU B C 1
ATOM 1335 O O . GLU B 1 22 ? 1.894 -6.973 -21.812 1 92.75 22 GLU B O 1
ATOM 1340 N N . LYS B 1 23 ? 2.365 -4.871 -21.391 1 95.56 23 LYS B N 1
ATOM 1341 C CA . LYS B 1 23 ? 3.07 -4.758 -22.672 1 95.56 23 LYS B CA 1
ATOM 1342 C C . LYS B 1 23 ? 4.445 -5.414 -22.594 1 95.56 23 LYS B C 1
ATOM 1344 O O . LYS B 1 23 ? 4.879 -6.066 -23.547 1 95.56 23 LYS B O 1
ATOM 1349 N N . PHE B 1 24 ? 5.152 -5.289 -21.469 1 95.56 24 PHE B N 1
ATOM 1350 C CA . PHE B 1 24 ? 6.547 -5.719 -21.391 1 95.56 24 PHE B CA 1
ATOM 1351 C C . PHE B 1 24 ? 6.695 -6.926 -20.484 1 95.56 24 PHE B C 1
ATOM 1353 O O . PHE B 1 24 ? 7.742 -7.578 -20.469 1 95.56 24 PHE B O 1
ATOM 1360 N N . GLY B 1 25 ? 5.684 -7.211 -19.672 1 92.81 25 GLY B N 1
ATOM 1361 C CA . GLY B 1 25 ? 5.734 -8.344 -18.75 1 92.81 25 GLY B CA 1
ATOM 1362 C C . GLY B 1 25 ? 6.609 -8.094 -17.547 1 92.81 25 GLY B C 1
ATOM 1363 O O . GLY B 1 25 ? 7.043 -9.039 -16.875 1 92.81 25 GLY B O 1
ATOM 1364 N N . ILE B 1 26 ? 7.035 -6.84 -17.375 1 93.44 26 ILE B N 1
ATOM 1365 C CA . ILE B 1 26 ? 7.91 -6.441 -16.281 1 93.44 26 ILE B CA 1
ATOM 1366 C C . ILE B 1 26 ? 7.105 -5.676 -15.234 1 93.44 26 ILE B C 1
ATOM 1368 O O . ILE B 1 26 ? 6.277 -4.828 -15.57 1 93.44 26 ILE B O 1
ATOM 1372 N N . ASN B 1 27 ? 7.344 -5.953 -13.961 1 90.81 27 ASN B N 1
ATOM 1373 C CA . ASN B 1 27 ? 6.668 -5.273 -12.859 1 90.81 27 ASN B CA 1
ATOM 1374 C C . ASN B 1 27 ? 7.441 -4.043 -12.398 1 90.81 27 ASN B C 1
ATOM 1376 O O 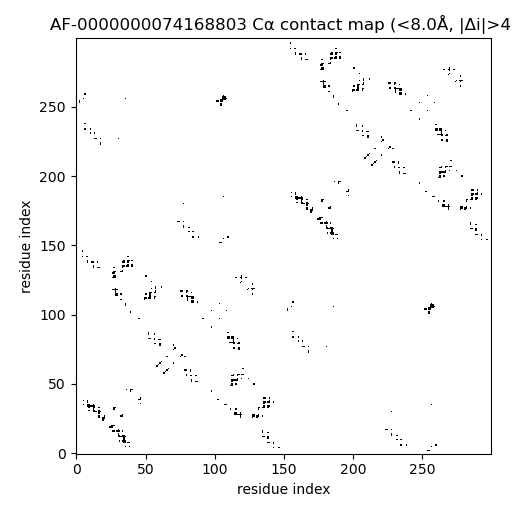. ASN B 1 27 ? 8.578 -4.152 -11.945 1 90.81 27 ASN B O 1
ATOM 1380 N N . PRO B 1 28 ? 6.93 -2.873 -12.453 1 91.94 28 PRO B N 1
ATOM 1381 C CA . PRO B 1 28 ? 7.605 -1.68 -11.938 1 91.94 28 PRO B CA 1
ATOM 1382 C C . PRO B 1 28 ? 7.422 -1.5 -10.43 1 91.94 28 PRO B C 1
ATOM 1384 O O . PRO B 1 28 ? 6.938 -0.458 -9.984 1 91.94 28 PRO B O 1
ATOM 1387 N N . ALA B 1 29 ? 7.828 -2.365 -9.656 1 91.06 29 ALA B N 1
ATOM 1388 C CA . ALA B 1 29 ? 7.832 -2.408 -8.195 1 91.06 29 ALA B CA 1
ATOM 1389 C C . ALA B 1 29 ? 6.418 -2.285 -7.637 1 91.06 29 ALA B C 1
ATOM 1391 O O . ALA B 1 29 ? 6.207 -1.671 -6.59 1 91.06 29 ALA B O 1
ATOM 1392 N N . GLY B 1 30 ? 5.441 -2.689 -8.312 1 88.69 30 GLY B N 1
ATOM 1393 C CA . GLY B 1 30 ? 4.055 -2.588 -7.883 1 88.69 30 GLY B CA 1
ATOM 1394 C C . GLY B 1 30 ? 3.275 -1.518 -8.625 1 88.69 30 GLY B C 1
ATOM 1395 O O . GLY B 1 30 ? 3.848 -0.518 -9.062 1 88.69 30 GLY B O 1
ATOM 1396 N N . LEU B 1 31 ? 2.01 -1.61 -8.555 1 90.81 31 LEU B N 1
ATOM 1397 C CA . LEU B 1 31 ? 1.153 -0.769 -9.383 1 90.81 31 LEU B CA 1
ATOM 1398 C C . LEU B 1 31 ? 1.063 0.643 -8.812 1 90.81 31 LEU B C 1
ATOM 1400 O O . LEU B 1 31 ? 0.889 1.609 -9.555 1 90.81 31 LEU B O 1
ATOM 1404 N N . VAL B 1 32 ? 1.265 0.735 -7.551 1 92.12 32 VAL B N 1
ATOM 1405 C CA . VAL B 1 32 ? 0.949 2.008 -6.91 1 92.12 32 VAL B CA 1
ATOM 1406 C C . VAL B 1 32 ? 2.234 2.797 -6.668 1 92.12 32 VAL B C 1
ATOM 1408 O O . VAL B 1 32 ? 2.193 4.008 -6.449 1 92.12 32 VAL B O 1
ATOM 1411 N N . VAL B 1 33 ? 3.389 2.158 -6.77 1 95.81 33 VAL B N 1
ATOM 1412 C CA . VAL B 1 33 ? 4.66 2.715 -6.324 1 95.81 33 VAL B CA 1
ATOM 1413 C C . VAL B 1 33 ? 5.043 3.902 -7.207 1 95.81 33 VAL B C 1
ATOM 1415 O O . VAL B 1 33 ? 5.355 4.984 -6.703 1 95.81 33 VAL B O 1
ATOM 1418 N N . PRO B 1 34 ? 4.934 3.803 -8.523 1 96.56 34 PRO B N 1
ATOM 1419 C CA . PRO B 1 34 ? 5.309 4.953 -9.344 1 96.56 34 PRO B CA 1
ATOM 1420 C C . PRO B 1 34 ? 4.445 6.184 -9.07 1 96.56 34 PRO B C 1
ATOM 1422 O O . PRO B 1 34 ? 4.949 7.309 -9.086 1 96.56 34 PRO B O 1
ATOM 1425 N N . GLY B 1 35 ? 3.219 5.973 -8.867 1 94.19 35 GLY B N 1
ATOM 1426 C CA . GLY B 1 35 ? 2.326 7.078 -8.555 1 94.19 35 GLY B CA 1
ATOM 1427 C C . GLY B 1 35 ? 2.717 7.82 -7.289 1 94.19 35 GLY B C 1
ATOM 1428 O O . GLY B 1 35 ? 2.664 9.055 -7.242 1 94.19 35 GLY B O 1
ATOM 1429 N N . TYR B 1 36 ? 3.084 7.074 -6.305 1 92.12 36 TYR B N 1
ATOM 1430 C CA . TYR B 1 36 ? 3.514 7.688 -5.055 1 92.12 36 TYR B CA 1
ATOM 1431 C C . TYR B 1 36 ? 4.832 8.43 -5.234 1 92.12 36 TYR B C 1
ATOM 1433 O O . TYR B 1 36 ? 4.996 9.547 -4.742 1 92.12 36 TYR B O 1
ATOM 1441 N N . LEU B 1 37 ? 5.746 7.832 -5.848 1 94.06 37 LEU B N 1
ATOM 1442 C CA . LEU B 1 37 ? 7.059 8.438 -6.047 1 94.06 37 LEU B CA 1
ATOM 1443 C C . LEU B 1 37 ? 6.949 9.703 -6.895 1 94.06 37 LEU B C 1
ATOM 1445 O O . LEU B 1 37 ? 7.734 10.641 -6.719 1 94.06 37 LEU B O 1
ATOM 1449 N N . ALA B 1 38 ? 6.004 9.727 -7.75 1 94.62 38 ALA B N 1
ATOM 1450 C CA . ALA B 1 38 ? 5.789 10.914 -8.562 1 94.62 38 ALA B CA 1
ATOM 1451 C C . ALA B 1 38 ? 5.43 12.117 -7.695 1 94.62 38 ALA B C 1
ATOM 1453 O O . ALA B 1 38 ? 5.773 13.258 -8.023 1 94.62 38 ALA B O 1
ATOM 1454 N N . LEU B 1 39 ? 4.746 11.867 -6.594 1 88.75 39 LEU B N 1
ATOM 1455 C CA . LEU B 1 39 ? 4.328 12.93 -5.684 1 88.75 39 LEU B CA 1
ATOM 1456 C C . LEU B 1 39 ? 5.531 13.555 -4.984 1 88.75 39 LEU B C 1
ATOM 1458 O O . LEU B 1 39 ? 5.496 14.727 -4.602 1 88.75 39 LEU B O 1
ATOM 1462 N N . ILE B 1 40 ? 6.559 12.789 -4.828 1 89.06 40 ILE B N 1
ATOM 1463 C CA . ILE B 1 40 ? 7.727 13.312 -4.129 1 89.06 40 ILE B CA 1
ATOM 1464 C C . ILE B 1 40 ? 8.883 13.477 -5.109 1 89.06 40 ILE B C 1
ATOM 1466 O O . ILE B 1 40 ? 10.047 13.508 -4.707 1 89.06 40 ILE B O 1
ATOM 1470 N N . PHE B 1 41 ? 8.555 13.477 -6.34 1 92.56 41 PHE B N 1
ATOM 1471 C CA . PHE B 1 41 ? 9.578 13.531 -7.379 1 92.56 41 PHE B CA 1
ATOM 1472 C C . PHE B 1 41 ? 10.414 14.805 -7.25 1 92.56 41 PHE B C 1
ATOM 1474 O O . PHE B 1 41 ? 11.594 14.812 -7.582 1 92.56 41 PHE B O 1
ATOM 1481 N N . ASP B 1 42 ? 9.883 15.859 -6.77 1 89.25 42 ASP B N 1
ATOM 1482 C CA . ASP B 1 42 ? 10.57 17.141 -6.637 1 89.25 42 ASP B CA 1
ATOM 1483 C C . ASP B 1 42 ? 11.406 17.188 -5.359 1 89.25 42 ASP B C 1
ATOM 1485 O O . ASP B 1 42 ? 12.023 18.219 -5.051 1 89.25 42 ASP B O 1
ATOM 1489 N N . GLN B 1 43 ? 11.359 16.234 -4.652 1 89.19 43 GLN B N 1
ATOM 1490 C CA . GLN B 1 43 ? 12.188 16.078 -3.463 1 89.19 43 GLN B CA 1
ATOM 1491 C C . GLN B 1 43 ? 13.219 14.969 -3.646 1 89.19 43 GLN B C 1
ATOM 1493 O O . GLN B 1 43 ? 13.055 13.867 -3.127 1 89.19 43 GLN B O 1
ATOM 1498 N N . PRO B 1 44 ? 14.32 15.328 -4.234 1 90.44 44 PRO B N 1
ATOM 1499 C CA . PRO B 1 44 ? 15.297 14.32 -4.645 1 90.44 44 PRO B CA 1
ATOM 1500 C C . PRO B 1 44 ? 15.883 13.547 -3.463 1 90.44 44 PRO B C 1
ATOM 1502 O O . PRO B 1 44 ? 16.172 12.359 -3.584 1 90.44 44 PRO B O 1
ATOM 1505 N N . ILE B 1 45 ? 16.062 14.188 -2.4 1 88.25 45 ILE B N 1
ATOM 1506 C CA . ILE B 1 45 ? 16.641 13.516 -1.243 1 88.25 45 ILE B CA 1
ATOM 1507 C C . ILE B 1 45 ? 15.695 12.43 -0.746 1 88.25 45 ILE B C 1
ATOM 1509 O O . ILE B 1 45 ? 16.125 11.328 -0.413 1 88.25 45 ILE B O 1
ATOM 1513 N N . MET B 1 46 ? 14.406 12.719 -0.738 1 88 46 MET B N 1
ATOM 1514 C CA . MET B 1 46 ? 13.414 11.75 -0.296 1 88 46 MET B CA 1
ATOM 1515 C C . MET B 1 46 ? 13.312 10.586 -1.278 1 88 46 MET B C 1
ATOM 1517 O O . MET B 1 46 ? 13.25 9.422 -0.869 1 88 46 MET B O 1
ATOM 1521 N N . LEU B 1 47 ? 13.305 11.008 -2.457 1 92.81 47 LEU B N 1
ATOM 1522 C CA . LEU B 1 47 ? 13.211 9.992 -3.504 1 92.81 47 LEU B CA 1
ATOM 1523 C C . LEU B 1 47 ? 14.406 9.047 -3.447 1 92.81 47 LEU B C 1
ATOM 1525 O O . LEU B 1 47 ? 14.234 7.824 -3.477 1 92.81 47 LEU B O 1
ATOM 1529 N N . LEU B 1 48 ? 15.562 9.57 -3.359 1 93.81 48 LEU B N 1
ATOM 1530 C CA . LEU B 1 48 ? 16.781 8.773 -3.299 1 93.81 48 LEU B CA 1
ATOM 1531 C C . LEU B 1 48 ? 16.812 7.918 -2.037 1 93.81 48 LEU B C 1
ATOM 1533 O O . LEU B 1 48 ? 17.281 6.777 -2.066 1 93.81 48 LEU B O 1
ATOM 1537 N N . SER B 1 49 ? 16.297 8.477 -0.987 1 92.12 49 SER B N 1
ATOM 1538 C CA . SER B 1 49 ? 16.281 7.715 0.259 1 92.12 49 SER B CA 1
ATOM 1539 C C . SER B 1 49 ? 15.406 6.473 0.132 1 92.12 49 SER B C 1
ATOM 1541 O O . SER B 1 49 ? 15.75 5.406 0.645 1 92.12 49 SER B O 1
ATOM 1543 N N . VAL B 1 50 ? 14.273 6.629 -0.51 1 94.44 50 VAL B N 1
ATOM 1544 C CA . VAL B 1 50 ? 13.383 5.488 -0.698 1 94.44 50 VAL B CA 1
ATOM 1545 C C . VAL B 1 50 ? 14.094 4.402 -1.505 1 94.44 50 VAL B C 1
ATOM 1547 O O . VAL B 1 50 ? 14.031 3.221 -1.159 1 94.44 50 VAL B O 1
ATOM 1550 N N . LEU B 1 51 ? 14.805 4.773 -2.529 1 97 51 LEU B N 1
ATOM 1551 C CA . LEU B 1 51 ? 15.508 3.824 -3.389 1 97 51 LEU B CA 1
ATOM 1552 C C . LEU B 1 51 ? 16.656 3.156 -2.637 1 97 51 LEU B C 1
ATOM 1554 O O . LEU B 1 51 ? 16.844 1.944 -2.744 1 97 51 LEU B O 1
ATOM 1558 N N . ILE B 1 52 ? 17.344 3.914 -1.908 1 96.94 52 ILE B N 1
ATOM 1559 C CA . ILE B 1 52 ? 18.469 3.385 -1.148 1 96.94 52 ILE B CA 1
ATOM 1560 C C . ILE B 1 52 ? 17.969 2.41 -0.087 1 96.94 52 ILE B C 1
ATOM 1562 O O . ILE B 1 52 ? 18.5 1.312 0.065 1 96.94 52 ILE B O 1
ATOM 1566 N N . ILE B 1 53 ? 16.969 2.809 0.595 1 97.06 53 ILE B N 1
ATOM 1567 C CA . ILE B 1 53 ? 16.391 1.953 1.628 1 97.06 53 ILE B CA 1
ATOM 1568 C C . ILE B 1 53 ? 15.891 0.652 1.003 1 97.06 53 ILE B C 1
ATOM 1570 O O . ILE B 1 53 ? 16.031 -0.422 1.594 1 97.06 53 ILE B O 1
ATOM 1574 N N . SER B 1 54 ? 15.312 0.731 -0.165 1 98.19 54 SER B N 1
ATOM 1575 C CA . SER B 1 54 ? 14.828 -0.466 -0.848 1 98.19 54 SER B CA 1
ATOM 1576 C C . SER B 1 54 ? 15.977 -1.408 -1.186 1 98.19 54 SER B C 1
ATOM 1578 O O . SER B 1 54 ? 15.867 -2.623 -1.004 1 98.19 54 SER B O 1
ATOM 1580 N N . CYS B 1 55 ? 17.047 -0.842 -1.634 1 98.31 55 CYS B N 1
ATOM 1581 C CA . CYS B 1 55 ? 18.219 -1.651 -1.954 1 98.31 55 CYS B CA 1
ATOM 1582 C C . CYS B 1 55 ? 18.812 -2.283 -0.697 1 98.31 55 CYS B C 1
ATOM 1584 O O . CYS B 1 55 ? 19.172 -3.459 -0.702 1 98.31 55 CYS B O 1
ATOM 1586 N N . LEU B 1 56 ? 18.922 -1.496 0.302 1 98.12 56 LEU B N 1
ATOM 1587 C CA . LEU B 1 56 ? 19.438 -2.012 1.566 1 98.12 56 LEU B CA 1
ATOM 1588 C C . LEU B 1 56 ? 18.531 -3.119 2.107 1 98.12 56 LEU B C 1
ATOM 1590 O O . LEU B 1 56 ? 19.031 -4.133 2.607 1 98.12 56 LEU B O 1
ATOM 1594 N N . THR B 1 57 ? 17.25 -2.895 2.061 1 98.5 57 THR B N 1
ATOM 1595 C CA . THR B 1 57 ? 16.266 -3.889 2.502 1 98.5 57 THR B CA 1
ATOM 1596 C C . THR B 1 57 ? 16.469 -5.207 1.761 1 98.5 57 THR B C 1
ATOM 1598 O O . THR B 1 57 ? 16.531 -6.27 2.381 1 98.5 57 THR B O 1
ATOM 1601 N N . TYR B 1 58 ? 16.578 -5.109 0.461 1 98.12 58 TYR B N 1
ATOM 1602 C CA . TYR B 1 58 ? 16.797 -6.293 -0.36 1 98.12 58 TYR B CA 1
ATOM 1603 C C . TYR B 1 58 ? 18.078 -7.012 0.062 1 98.12 58 TYR B C 1
ATOM 1605 O O . TYR B 1 58 ? 18.078 -8.234 0.224 1 98.12 58 TYR B O 1
ATOM 1613 N N . PHE B 1 59 ? 19.109 -6.238 0.254 1 97.94 59 PHE B N 1
ATOM 1614 C CA . PHE B 1 59 ? 20.391 -6.805 0.612 1 97.94 59 PHE B CA 1
ATOM 1615 C C . PHE B 1 59 ? 20.328 -7.512 1.96 1 97.94 59 PHE B C 1
ATOM 1617 O O . PHE B 1 59 ? 20.812 -8.633 2.105 1 97.94 59 PHE B O 1
ATOM 1624 N N . ILE B 1 60 ? 19.75 -6.93 2.893 1 97.69 60 ILE B N 1
ATOM 1625 C CA . ILE B 1 60 ? 19.688 -7.457 4.25 1 97.69 60 ILE B CA 1
ATOM 1626 C C . ILE B 1 60 ? 18.828 -8.727 4.27 1 97.69 60 ILE B C 1
ATOM 1628 O O . ILE B 1 60 ? 19.219 -9.727 4.879 1 97.69 60 ILE B O 1
ATOM 1632 N N . VAL B 1 61 ? 17.688 -8.711 3.619 1 97.62 61 VAL B N 1
ATOM 1633 C CA . VAL B 1 61 ? 16.797 -9.859 3.646 1 97.62 61 VAL B CA 1
ATOM 1634 C C . VAL B 1 61 ? 17.406 -11 2.83 1 97.62 61 VAL B C 1
ATOM 1636 O O . VAL B 1 61 ? 17.406 -12.156 3.27 1 97.62 61 VAL B O 1
ATOM 1639 N N . SER B 1 62 ? 17.891 -10.742 1.677 1 95.12 62 SER B N 1
ATOM 1640 C CA . SER B 1 62 ? 18.375 -11.766 0.767 1 95.12 62 SER B CA 1
ATOM 1641 C C . SER B 1 62 ? 19.672 -12.383 1.283 1 95.12 62 SER B C 1
ATOM 1643 O O . SER B 1 62 ? 19.906 -13.578 1.116 1 95.12 62 SER B O 1
ATOM 1645 N N . ASN B 1 63 ? 20.516 -11.586 1.9 1 94.25 63 ASN B N 1
ATOM 1646 C CA . ASN B 1 63 ? 21.828 -12.094 2.314 1 94.25 63 ASN B CA 1
ATOM 1647 C C . ASN B 1 63 ? 21.906 -12.266 3.83 1 94.25 63 ASN B C 1
ATOM 1649 O O . ASN B 1 63 ? 22.891 -12.805 4.348 1 94.25 63 ASN B O 1
ATOM 1653 N N . GLY B 1 64 ? 20.984 -11.812 4.527 1 93.62 64 GLY B N 1
ATOM 1654 C CA . GLY B 1 64 ? 21 -11.914 5.98 1 93.62 64 GLY B CA 1
ATOM 1655 C C . GLY B 1 64 ? 19.906 -12.812 6.523 1 93.62 64 GLY B C 1
ATOM 1656 O O . GLY B 1 64 ? 20.141 -13.984 6.828 1 93.62 64 GLY B O 1
ATOM 1657 N N . ILE B 1 65 ? 18.766 -12.438 6.395 1 91.94 65 ILE B N 1
ATOM 1658 C CA . ILE B 1 65 ? 17.625 -13.117 7.008 1 91.94 65 ILE B CA 1
ATOM 1659 C C . ILE B 1 65 ? 17.406 -14.461 6.32 1 91.94 65 ILE B C 1
ATOM 1661 O O . ILE B 1 65 ? 17.125 -15.461 6.984 1 91.94 65 ILE B O 1
ATOM 1665 N N . SER B 1 66 ? 17.516 -14.469 5.059 1 89.5 66 SER B N 1
ATOM 1666 C CA . SER B 1 66 ? 17.234 -15.664 4.273 1 89.5 66 SER B CA 1
ATOM 1667 C C . SER B 1 66 ? 18.219 -16.781 4.594 1 89.5 66 SER B C 1
ATOM 1669 O O . SER B 1 66 ? 17.969 -17.953 4.285 1 89.5 66 SER B O 1
ATOM 1671 N N . LYS B 1 67 ? 19.344 -16.484 5.121 1 91.31 67 LYS B N 1
ATOM 1672 C CA . LYS B 1 67 ? 20.328 -17.484 5.508 1 91.31 67 LYS B CA 1
ATOM 1673 C C . LYS B 1 67 ? 19.859 -18.266 6.73 1 91.31 67 LYS B C 1
ATOM 1675 O O . LYS B 1 67 ? 20.281 -19.406 6.949 1 91.31 67 LYS B O 1
ATOM 1680 N N . TRP B 1 68 ? 18.938 -17.719 7.465 1 92.31 68 TRP B N 1
ATOM 1681 C CA . TRP B 1 68 ? 18.531 -18.328 8.727 1 92.31 68 TRP B CA 1
ATOM 1682 C C . TRP B 1 68 ? 17.078 -18.781 8.672 1 92.31 68 TRP B C 1
ATOM 1684 O O . TRP B 1 68 ? 16.656 -19.641 9.453 1 92.31 68 TRP B O 1
ATOM 1694 N N . VAL B 1 69 ? 16.328 -18.234 7.832 1 90.5 69 VAL B N 1
ATOM 1695 C CA . VAL B 1 69 ? 14.906 -18.547 7.754 1 90.5 69 VAL B CA 1
ATOM 1696 C C . VAL B 1 69 ? 14.523 -18.859 6.312 1 90.5 69 VAL B C 1
ATOM 1698 O O . VAL B 1 69 ? 15.031 -18.234 5.375 1 90.5 69 VAL B O 1
ATOM 1701 N N . ILE B 1 70 ? 13.703 -19.812 6.152 1 89.44 70 ILE B N 1
ATOM 1702 C CA . ILE B 1 70 ? 13.18 -20.141 4.828 1 89.44 70 ILE B CA 1
ATOM 1703 C C . ILE B 1 70 ? 12.117 -19.125 4.43 1 89.44 70 ILE B C 1
ATOM 1705 O O . ILE B 1 70 ? 11.039 -19.078 5.031 1 89.44 70 ILE B O 1
ATOM 1709 N N . LEU B 1 71 ? 12.461 -18.328 3.518 1 90.44 71 LEU B N 1
ATOM 1710 C CA . LEU B 1 71 ? 11.57 -17.266 3.068 1 90.44 71 LEU B CA 1
ATOM 1711 C C . LEU B 1 71 ? 11.078 -17.531 1.65 1 90.44 71 LEU B C 1
ATOM 1713 O O . LEU B 1 71 ? 11.875 -17.625 0.717 1 90.44 71 LEU B O 1
ATOM 1717 N N . TYR B 1 72 ? 9.758 -17.703 1.492 1 89.44 72 TYR B N 1
ATOM 1718 C CA . TYR B 1 72 ? 9.133 -17.797 0.177 1 89.44 72 TYR B CA 1
ATOM 1719 C C . TYR B 1 72 ? 7.727 -17.219 0.189 1 89.44 72 TYR B C 1
ATOM 1721 O O . TYR B 1 72 ? 7.074 -17.172 1.234 1 89.44 72 TYR B O 1
ATOM 1729 N N . GLY B 1 73 ? 7.379 -16.75 -1.013 1 89.31 73 GLY B N 1
ATOM 1730 C CA . GLY B 1 73 ? 6.02 -16.266 -1.173 1 89.31 73 GLY B CA 1
ATOM 1731 C C . GLY B 1 73 ? 5.676 -15.125 -0.222 1 89.31 73 GLY B C 1
ATOM 1732 O O . GLY B 1 73 ? 6.34 -14.086 -0.22 1 89.31 73 GLY B O 1
ATOM 1733 N N . ARG B 1 74 ? 4.727 -15.391 0.635 1 90 74 ARG B N 1
ATOM 1734 C CA . ARG B 1 74 ? 4.195 -14.367 1.524 1 90 74 ARG B CA 1
ATOM 1735 C C . ARG B 1 74 ? 5.188 -14.031 2.631 1 90 74 ARG B C 1
ATOM 1737 O O . ARG B 1 74 ? 5.266 -12.883 3.076 1 90 74 ARG B O 1
ATOM 1744 N N . ARG B 1 75 ? 5.895 -15.031 3.064 1 93.06 75 ARG B N 1
ATOM 1745 C CA . ARG B 1 75 ? 6.883 -14.812 4.117 1 93.06 75 ARG B CA 1
ATOM 1746 C C . ARG B 1 75 ? 7.984 -13.875 3.646 1 93.06 75 ARG B C 1
ATOM 1748 O O . ARG B 1 75 ? 8.422 -12.992 4.395 1 93.06 75 ARG B O 1
ATOM 1755 N N . LYS B 1 76 ? 8.383 -14.156 2.449 1 95.06 76 LYS B N 1
ATOM 1756 C CA . LYS B 1 76 ? 9.43 -13.305 1.887 1 95.06 76 LYS B CA 1
ATOM 1757 C C . LYS B 1 76 ? 8.945 -11.867 1.721 1 95.06 76 LYS B C 1
ATOM 1759 O O . LYS B 1 76 ? 9.664 -10.922 2.043 1 95.06 76 LYS B O 1
ATOM 1764 N N . PHE B 1 77 ? 7.805 -11.711 1.207 1 95.44 77 PHE B N 1
ATOM 1765 C CA . PHE B 1 77 ? 7.207 -10.391 1.036 1 95.44 77 PHE B CA 1
ATOM 1766 C C . PHE B 1 77 ? 7.082 -9.672 2.377 1 95.44 77 PHE B C 1
ATOM 1768 O O . PHE B 1 77 ? 7.43 -8.5 2.492 1 95.44 77 PHE B O 1
ATOM 1775 N N . ALA B 1 78 ? 6.625 -10.367 3.363 1 95.75 78 ALA B N 1
ATOM 1776 C CA . ALA B 1 78 ? 6.484 -9.797 4.699 1 95.75 78 ALA B CA 1
ATOM 1777 C C . ALA B 1 78 ? 7.836 -9.367 5.262 1 95.75 78 ALA B C 1
ATOM 1779 O O . ALA B 1 78 ? 7.957 -8.305 5.867 1 95.75 78 ALA B O 1
ATOM 1780 N N . ALA B 1 79 ? 8.812 -10.242 5.047 1 96.5 79 ALA B N 1
ATOM 1781 C CA . ALA B 1 79 ? 10.156 -9.93 5.523 1 96.5 79 ALA B CA 1
ATOM 1782 C C . ALA B 1 79 ? 10.68 -8.648 4.879 1 96.5 79 ALA B C 1
ATOM 1784 O O . ALA B 1 79 ? 11.305 -7.82 5.551 1 96.5 79 ALA B O 1
ATOM 1785 N N . MET B 1 80 ? 10.422 -8.492 3.619 1 97.69 80 MET B N 1
ATOM 1786 C CA . MET B 1 80 ? 10.859 -7.297 2.91 1 97.69 80 MET B CA 1
ATOM 1787 C C . MET B 1 80 ? 10.156 -6.059 3.451 1 97.69 80 MET B C 1
ATOM 1789 O O . MET B 1 80 ? 10.797 -5.035 3.709 1 97.69 80 MET B O 1
ATOM 1793 N N . ILE B 1 81 ? 8.867 -6.16 3.641 1 97.19 81 ILE B N 1
ATOM 1794 C CA . ILE B 1 81 ? 8.078 -5.035 4.125 1 97.19 81 ILE B CA 1
ATOM 1795 C C . ILE B 1 81 ? 8.531 -4.656 5.531 1 97.19 81 ILE B C 1
ATOM 1797 O O . ILE B 1 81 ? 8.773 -3.48 5.82 1 97.19 81 ILE B O 1
ATOM 1801 N N . LEU B 1 82 ? 8.695 -5.637 6.383 1 97.62 82 LEU B N 1
ATOM 1802 C CA . LEU B 1 82 ? 9.055 -5.402 7.777 1 97.62 82 LEU B CA 1
ATOM 1803 C C . LEU B 1 82 ? 10.453 -4.805 7.879 1 97.62 82 LEU B C 1
ATOM 1805 O O . LEU B 1 82 ? 10.664 -3.832 8.609 1 97.62 82 LEU B O 1
ATOM 1809 N N . THR B 1 83 ? 11.367 -5.383 7.184 1 97.81 83 THR B N 1
ATOM 1810 C CA . THR B 1 83 ? 12.742 -4.879 7.199 1 97.81 83 THR B CA 1
ATOM 1811 C C . THR B 1 83 ? 12.797 -3.457 6.641 1 97.81 83 THR B C 1
ATOM 1813 O O . THR B 1 83 ? 13.461 -2.59 7.211 1 97.81 83 THR B O 1
ATOM 1816 N N . GLY B 1 84 ? 12.102 -3.26 5.527 1 97.12 84 GLY B N 1
ATOM 1817 C CA . GLY B 1 84 ? 12.039 -1.919 4.969 1 97.12 84 GLY B CA 1
ATOM 1818 C C . GLY B 1 84 ? 11.516 -0.889 5.949 1 97.12 84 GLY B C 1
ATOM 1819 O O . GLY B 1 84 ? 12.062 0.213 6.051 1 97.12 84 GLY B O 1
ATOM 1820 N N . MET B 1 85 ? 10.523 -1.235 6.68 1 94.94 85 MET B N 1
ATOM 1821 C CA . MET B 1 85 ? 9.922 -0.336 7.66 1 94.94 85 MET B CA 1
ATOM 1822 C C . MET B 1 85 ? 10.906 -0.013 8.781 1 94.94 85 MET B C 1
ATOM 1824 O O . MET B 1 85 ? 10.984 1.13 9.234 1 94.94 85 MET B O 1
ATOM 1828 N N . VAL B 1 86 ? 11.586 -0.972 9.211 1 95.31 86 VAL B N 1
ATOM 1829 C CA . VAL B 1 86 ? 12.547 -0.789 10.297 1 95.31 86 VAL B CA 1
ATOM 1830 C C . VAL B 1 86 ? 13.672 0.133 9.836 1 95.31 86 VAL B C 1
ATOM 1832 O O . VAL B 1 86 ? 14.055 1.064 10.547 1 95.31 86 VAL B O 1
ATOM 1835 N N . ILE B 1 87 ? 14.195 -0.131 8.672 1 95.75 87 ILE B N 1
ATOM 1836 C CA . ILE B 1 87 ? 15.281 0.69 8.148 1 95.75 87 ILE B CA 1
ATOM 1837 C C . ILE B 1 87 ? 14.797 2.125 7.953 1 95.75 87 ILE B C 1
ATOM 1839 O O . ILE B 1 87 ? 15.5 3.078 8.289 1 95.75 87 ILE B O 1
ATOM 1843 N N . LYS B 1 88 ? 13.625 2.234 7.363 1 92.31 88 LYS B N 1
ATOM 1844 C CA . LYS B 1 88 ? 13.078 3.572 7.164 1 92.31 88 LYS B CA 1
ATOM 1845 C C . LYS B 1 88 ? 12.906 4.301 8.492 1 92.31 88 LYS B C 1
ATOM 1847 O O . LYS B 1 88 ? 13.164 5.5 8.594 1 92.31 88 LYS B O 1
ATOM 1852 N N . PHE B 1 89 ? 12.406 3.627 9.469 1 90.62 89 PHE B N 1
ATOM 1853 C CA . PHE B 1 89 ? 12.227 4.215 10.789 1 90.62 89 PHE B CA 1
ATOM 1854 C C . PHE B 1 89 ? 13.555 4.719 11.336 1 90.62 89 PHE B C 1
ATOM 1856 O O . PHE B 1 89 ? 13.625 5.828 11.875 1 90.62 89 PHE B O 1
ATOM 1863 N N . ILE B 1 90 ? 14.578 3.934 11.25 1 91.12 90 ILE B N 1
ATOM 1864 C CA . ILE B 1 90 ? 15.914 4.293 11.719 1 91.12 90 ILE B CA 1
ATOM 1865 C C . ILE B 1 90 ? 16.406 5.523 10.953 1 91.12 90 ILE B C 1
ATOM 1867 O O . ILE B 1 90 ? 16.953 6.449 11.555 1 91.12 90 ILE B O 1
ATOM 1871 N N . PHE B 1 91 ? 16.188 5.566 9.672 1 87.88 91 PHE B N 1
ATOM 1872 C CA . PHE B 1 91 ? 16.578 6.703 8.852 1 87.88 91 PHE B CA 1
ATOM 1873 C C . PHE B 1 91 ? 15.852 7.965 9.281 1 87.88 91 PHE B C 1
ATOM 1875 O O . PHE B 1 91 ? 16.438 9.055 9.305 1 87.88 91 PHE B O 1
ATOM 1882 N N . ASP B 1 92 ? 14.586 7.789 9.539 1 84.19 92 ASP B N 1
ATOM 1883 C CA . ASP B 1 92 ? 13.781 8.938 9.945 1 84.19 92 ASP B CA 1
ATOM 1884 C C . ASP B 1 92 ? 14.234 9.484 11.289 1 84.19 92 ASP B C 1
ATOM 1886 O O . ASP B 1 92 ? 14.109 10.68 11.562 1 84.19 92 ASP B O 1
ATOM 1890 N N . LEU B 1 93 ? 14.75 8.641 12.156 1 83.62 93 LEU B N 1
ATOM 1891 C CA . LEU B 1 93 ? 15.273 9.07 13.445 1 83.62 93 LEU B CA 1
ATOM 1892 C C . LEU B 1 93 ? 16.578 9.836 13.281 1 83.62 93 LEU B C 1
ATOM 1894 O O . LEU B 1 93 ? 16.828 10.812 14 1 83.62 93 LEU B O 1
ATOM 1898 N N . LEU B 1 94 ? 17.375 9.469 12.406 1 83.81 94 LEU B N 1
ATOM 1899 C CA . LEU B 1 94 ? 18.703 10.039 12.211 1 83.81 94 LEU B CA 1
ATOM 1900 C C . LEU B 1 94 ? 18.641 11.336 11.414 1 83.81 94 LEU B C 1
ATOM 1902 O O . LEU B 1 94 ? 19.422 12.258 11.641 1 83.81 94 LEU B O 1
ATOM 1906 N N . TYR B 1 95 ? 17.922 11.43 10.445 1 71.12 95 TYR B N 1
ATOM 1907 C CA . TYR B 1 95 ? 17.781 12.602 9.594 1 71.12 95 TYR B CA 1
ATOM 1908 C C . TYR B 1 95 ? 16.344 13.133 9.633 1 71.12 95 TYR B C 1
ATOM 1910 O O . TYR B 1 95 ? 15.57 12.914 8.703 1 71.12 95 TYR B O 1
ATOM 1918 N N . PRO B 1 96 ? 16.062 13.68 10.797 1 61.03 96 PRO B N 1
ATOM 1919 C CA . PRO B 1 96 ? 14.703 14.234 10.883 1 61.03 96 PRO B CA 1
ATOM 1920 C C . PRO B 1 96 ? 14.43 15.297 9.82 1 61.03 96 PRO B C 1
ATOM 1922 O O . PRO B 1 96 ? 13.453 16.047 9.93 1 61.03 96 PRO B O 1
ATOM 1925 N N . LEU B 1 97 ? 15.406 15.523 8.883 1 50.06 97 LEU B N 1
ATOM 1926 C CA . LEU B 1 97 ? 15.391 16.594 7.887 1 50.06 97 LEU B CA 1
ATOM 1927 C C . LEU B 1 97 ? 14.055 16.641 7.152 1 50.06 97 LEU B C 1
ATOM 1929 O O . LEU B 1 97 ? 13.836 17.5 6.297 1 50.06 97 LEU B O 1
ATOM 1933 N N . THR B 1 98 ? 13.375 15.594 7.191 1 50.38 98 THR B N 1
ATOM 1934 C CA . THR B 1 98 ? 12.359 15.766 6.156 1 50.38 98 THR B CA 1
ATOM 1935 C C . THR B 1 98 ? 11.367 16.859 6.551 1 50.38 98 THR B C 1
ATOM 1937 O O . THR B 1 98 ? 10.602 16.688 7.5 1 50.38 98 THR B O 1
ATOM 1940 N N . PRO B 1 99 ? 11.852 18.062 6.371 1 43.16 99 PRO B N 1
ATOM 1941 C CA . PRO B 1 99 ? 10.891 19.156 6.582 1 43.16 99 PRO B CA 1
ATOM 1942 C C . PRO B 1 99 ? 9.461 18.75 6.207 1 43.16 99 PRO B C 1
ATOM 1944 O O . PRO B 1 99 ? 8.516 19.5 6.48 1 43.16 99 PRO B O 1
ATOM 1947 N N . PHE B 1 100 ? 9.32 18.109 5.023 1 42 100 PHE B N 1
ATOM 1948 C CA . PHE B 1 100 ? 8 18.141 4.406 1 42 100 PHE B CA 1
ATOM 1949 C C . PHE B 1 100 ? 7.031 17.234 5.172 1 42 100 PHE B C 1
ATOM 1951 O O . PHE B 1 100 ? 7.121 16.016 5.105 1 42 100 PHE B O 1
ATOM 1958 N N . GLU B 1 101 ? 6.762 17.672 6.25 1 44.88 101 GLU B N 1
ATOM 1959 C CA . GLU B 1 101 ? 5.715 17.266 7.184 1 44.88 101 GLU B CA 1
ATOM 1960 C C . GLU B 1 101 ? 4.586 16.547 6.461 1 44.88 101 GLU B C 1
ATOM 1962 O O . GLU B 1 101 ? 3.973 15.625 7.016 1 44.88 101 GLU B O 1
ATOM 1967 N N . MET B 1 102 ? 4.211 17.219 5.32 1 44 102 MET B N 1
ATOM 1968 C CA . MET B 1 102 ? 2.918 16.844 4.75 1 44 102 MET B CA 1
ATOM 1969 C C . MET B 1 102 ? 2.926 15.406 4.258 1 44 102 MET B C 1
ATOM 1971 O O . MET B 1 102 ? 1.933 14.695 4.406 1 44 102 MET B O 1
ATOM 1975 N N . VAL B 1 103 ? 4.051 15.109 3.451 1 45.31 103 VAL B N 1
ATOM 1976 C CA . VAL B 1 103 ? 4.051 13.828 2.754 1 45.31 103 VAL B CA 1
ATOM 1977 C C . VAL B 1 103 ? 4.352 12.695 3.74 1 45.31 103 VAL B C 1
ATOM 1979 O O . VAL B 1 103 ? 4.23 11.523 3.4 1 45.31 103 VAL B O 1
ATOM 1982 N N . GLU B 1 104 ? 4.953 13.086 4.852 1 44.94 104 GLU B N 1
ATOM 1983 C CA . GLU B 1 104 ? 5.41 12.133 5.859 1 44.94 104 GLU B CA 1
ATOM 1984 C C . GLU B 1 104 ? 4.254 11.273 6.367 1 44.94 104 GLU B C 1
ATOM 1986 O O . GLU B 1 104 ? 4.457 10.125 6.77 1 44.94 104 GLU B O 1
ATOM 1991 N N . VAL B 1 105 ? 3.16 12.008 6.27 1 47.97 105 VAL B N 1
ATOM 1992 C CA . VAL B 1 105 ? 2.098 11.266 6.938 1 47.97 105 VAL B CA 1
ATOM 1993 C C . VAL B 1 105 ? 1.559 10.18 6.008 1 47.97 105 VAL B C 1
ATOM 1995 O O . VAL B 1 105 ? 0.583 9.5 6.336 1 47.97 105 VAL B O 1
ATOM 1998 N N . SER B 1 106 ? 2.434 9.984 4.871 1 60.09 106 SER B N 1
ATOM 1999 C CA . SER B 1 106 ? 1.82 9.047 3.936 1 60.09 106 SER B CA 1
ATOM 2000 C C . SER B 1 106 ? 2.164 7.602 4.293 1 60.09 106 SER B C 1
ATOM 2002 O O . SER B 1 106 ? 3.336 7.219 4.297 1 60.09 106 SER B O 1
ATOM 2004 N N . GLY B 1 107 ? 1.311 6.934 5.035 1 69.88 107 GLY B N 1
ATOM 2005 C CA . GLY B 1 107 ? 1.407 5.516 5.336 1 69.88 107 GLY B CA 1
ATOM 2006 C C . GLY B 1 107 ? 1.972 4.699 4.188 1 69.88 107 GLY B C 1
ATOM 2007 O O . GLY B 1 107 ? 2.699 3.729 4.41 1 69.88 107 GLY B O 1
ATOM 2008 N N . ILE B 1 108 ? 1.787 5.219 3.012 1 74.31 108 ILE B N 1
ATOM 2009 C CA . ILE B 1 108 ? 2.271 4.477 1.851 1 74.31 108 ILE B CA 1
ATOM 2010 C C . ILE B 1 108 ? 3.795 4.539 1.798 1 74.31 108 ILE B C 1
ATOM 2012 O O . ILE B 1 108 ? 4.449 3.559 1.439 1 74.31 108 ILE B O 1
ATOM 2016 N N . GLY B 1 109 ? 4.316 5.637 2.199 1 80.5 109 GLY B N 1
ATOM 2017 C CA . GLY B 1 109 ? 5.754 5.848 2.141 1 80.5 109 GLY B CA 1
ATOM 2018 C C . GLY B 1 109 ? 6.535 4.883 3.016 1 80.5 109 GLY B C 1
ATOM 2019 O O . GLY B 1 109 ? 7.707 4.605 2.752 1 80.5 109 GLY B O 1
ATOM 2020 N N . VAL B 1 110 ? 5.852 4.359 3.975 1 86.81 110 VAL B N 1
ATOM 2021 C CA . VAL B 1 110 ? 6.5 3.471 4.934 1 86.81 110 VAL B CA 1
ATOM 2022 C C . VAL B 1 110 ? 6.633 2.074 4.332 1 86.81 110 VAL B C 1
ATOM 2024 O O . VAL B 1 110 ? 7.582 1.349 4.641 1 86.81 110 VAL B O 1
ATOM 2027 N N . VAL B 1 111 ? 5.762 1.758 3.463 1 92.06 111 VAL B N 1
ATOM 2028 C CA . VAL B 1 111 ? 5.691 0.389 2.963 1 92.06 111 VAL B CA 1
ATOM 2029 C C . VAL B 1 111 ? 6.391 0.296 1.61 1 92.06 111 VAL B C 1
ATOM 2031 O O . VAL B 1 111 ? 6.844 -0.78 1.212 1 92.06 111 VAL B O 1
ATOM 2034 N N . ILE B 1 112 ? 6.602 1.336 0.936 1 94.56 112 ILE B N 1
ATOM 2035 C CA . ILE B 1 112 ? 7.02 1.39 -0.46 1 94.56 112 ILE B CA 1
ATOM 2036 C C . ILE B 1 112 ? 8.43 0.812 -0.597 1 94.56 112 ILE B C 1
ATOM 2038 O O . ILE B 1 112 ? 8.688 0.008 -1.494 1 94.56 112 ILE B O 1
ATOM 2042 N N . PRO B 1 113 ? 9.336 1.183 0.285 1 95.88 113 PRO B N 1
ATOM 2043 C CA . PRO B 1 113 ? 10.664 0.59 0.13 1 95.88 113 PRO B CA 1
ATOM 2044 C C . PRO B 1 113 ? 10.641 -0.936 0.179 1 95.88 113 PRO B C 1
ATOM 2046 O O . PRO B 1 113 ? 11.367 -1.593 -0.572 1 95.88 113 PRO B O 1
ATOM 2049 N N . GLY B 1 114 ? 9.852 -1.476 1.043 1 96.94 114 GLY B N 1
ATOM 2050 C CA . GLY B 1 114 ? 9.719 -2.922 1.122 1 96.94 114 GLY B CA 1
ATOM 2051 C C . GLY B 1 114 ? 9.156 -3.541 -0.146 1 96.94 114 GLY B C 1
ATOM 2052 O O . GLY B 1 114 ? 9.617 -4.598 -0.58 1 96.94 114 GLY B O 1
ATOM 2053 N N . ILE B 1 115 ? 8.18 -2.891 -0.734 1 95.69 115 ILE B N 1
ATOM 2054 C CA . ILE B 1 115 ? 7.566 -3.375 -1.969 1 95.69 115 ILE B CA 1
ATOM 2055 C C . ILE B 1 115 ? 8.602 -3.363 -3.092 1 95.69 115 ILE B C 1
ATOM 2057 O O . ILE B 1 115 ? 8.711 -4.328 -3.852 1 95.69 115 ILE B O 1
ATOM 2061 N N . ILE B 1 116 ? 9.297 -2.299 -3.143 1 98 116 ILE B N 1
ATOM 2062 C CA . ILE B 1 116 ? 10.344 -2.199 -4.156 1 98 116 ILE B CA 1
ATOM 2063 C C . ILE B 1 116 ? 11.383 -3.293 -3.934 1 98 116 ILE B C 1
ATOM 2065 O O . ILE B 1 116 ? 11.789 -3.98 -4.875 1 98 116 ILE B O 1
ATOM 2069 N N . ALA B 1 117 ? 11.828 -3.467 -2.74 1 98.25 117 ALA B N 1
ATOM 2070 C CA . ALA B 1 117 ? 12.812 -4.492 -2.41 1 98.25 117 ALA B CA 1
ATOM 2071 C C . ALA B 1 117 ? 12.328 -5.875 -2.826 1 98.25 117 ALA B C 1
ATOM 2073 O O . ALA B 1 117 ? 13.094 -6.684 -3.352 1 98.25 117 ALA B O 1
ATOM 2074 N N . ASN B 1 118 ? 11.078 -6.121 -2.58 1 97.25 118 ASN B N 1
ATOM 2075 C CA . ASN B 1 118 ? 10.508 -7.41 -2.955 1 97.25 118 ASN B CA 1
ATOM 2076 C C . ASN B 1 118 ? 10.555 -7.625 -4.465 1 97.25 118 ASN B C 1
ATOM 2078 O O . ASN B 1 118 ? 10.758 -8.75 -4.93 1 97.25 118 ASN B O 1
ATOM 2082 N N . THR B 1 119 ? 10.289 -6.605 -5.172 1 97.5 119 THR B N 1
ATOM 2083 C CA . THR B 1 119 ? 10.32 -6.703 -6.629 1 97.5 119 THR B CA 1
ATOM 2084 C C . THR B 1 119 ? 11.758 -6.875 -7.125 1 97.5 119 THR B C 1
ATOM 2086 O O . THR B 1 119 ? 11.992 -7.586 -8.102 1 97.5 119 THR B O 1
ATOM 2089 N N . ILE B 1 120 ? 12.711 -6.219 -6.492 1 97.56 120 ILE B N 1
ATOM 2090 C CA . ILE B 1 120 ? 14.125 -6.402 -6.812 1 97.56 120 ILE B CA 1
ATOM 2091 C C . ILE B 1 120 ? 14.492 -7.879 -6.688 1 97.56 120 ILE B C 1
ATOM 2093 O O . ILE B 1 120 ? 15.188 -8.422 -7.547 1 97.56 120 ILE B O 1
ATOM 2097 N N . GLN B 1 121 ? 14 -8.422 -5.668 1 95.38 121 GLN B N 1
ATOM 2098 C CA . GLN B 1 121 ? 14.281 -9.836 -5.434 1 95.38 121 GLN B CA 1
ATOM 2099 C C . GLN B 1 121 ? 13.758 -10.695 -6.578 1 95.38 121 GLN B C 1
ATOM 2101 O O . GLN B 1 121 ? 14.359 -11.711 -6.926 1 95.38 121 GLN B O 1
ATOM 2106 N N . LYS B 1 122 ? 12.688 -10.289 -7.145 1 94.88 122 LYS B N 1
ATOM 2107 C CA . LYS B 1 122 ? 12.023 -11.086 -8.172 1 94.88 122 LYS B CA 1
ATOM 2108 C C . LYS B 1 122 ? 12.656 -10.859 -9.539 1 94.88 122 LYS B C 1
ATOM 2110 O O . LYS B 1 122 ? 12.773 -11.797 -10.336 1 94.88 122 LYS B O 1
ATOM 2115 N N . GLN B 1 123 ? 13.07 -9.68 -9.828 1 96.19 123 GLN B N 1
ATOM 2116 C CA . GLN B 1 123 ? 13.438 -9.445 -11.219 1 96.19 123 GLN B CA 1
ATOM 2117 C C . GLN B 1 123 ? 14.773 -8.719 -11.32 1 96.19 123 GLN B C 1
ATOM 2119 O O . GLN B 1 123 ? 15.266 -8.469 -12.422 1 96.19 123 GLN B O 1
ATOM 2124 N N . GLY B 1 124 ? 15.391 -8.336 -10.219 1 96.38 124 GLY B N 1
ATOM 2125 C CA . GLY B 1 124 ? 16.703 -7.715 -10.242 1 96.38 124 GLY B CA 1
ATOM 2126 C C . GLY B 1 124 ? 16.672 -6.227 -9.938 1 96.38 124 GLY B C 1
ATOM 2127 O O . GLY B 1 124 ? 15.656 -5.566 -10.18 1 96.38 124 GLY B O 1
ATOM 2128 N N . VAL B 1 125 ? 17.797 -5.754 -9.539 1 97.44 125 VAL B N 1
ATOM 2129 C CA . VAL B 1 125 ? 17.906 -4.383 -9.055 1 97.44 125 VAL B CA 1
ATOM 2130 C C . VAL B 1 125 ? 17.781 -3.41 -10.227 1 97.44 125 VAL B C 1
ATOM 2132 O O . VAL B 1 125 ? 16.984 -2.479 -10.188 1 97.44 125 VAL B O 1
ATOM 2135 N N . VAL B 1 126 ? 18.469 -3.611 -11.25 1 97.38 126 VAL B N 1
ATOM 2136 C CA . VAL B 1 126 ? 18.562 -2.682 -12.367 1 97.38 126 VAL B CA 1
ATOM 2137 C C . VAL B 1 126 ? 17.203 -2.572 -13.055 1 97.38 126 VAL B C 1
ATOM 2139 O O . VAL B 1 126 ? 16.703 -1.469 -13.297 1 97.38 126 VAL B O 1
ATOM 2142 N N . ILE B 1 127 ? 16.578 -3.678 -13.32 1 97.75 127 ILE B N 1
ATOM 2143 C CA . ILE B 1 127 ? 15.297 -3.711 -14.016 1 97.75 127 ILE B CA 1
ATOM 2144 C C . ILE B 1 127 ? 14.227 -3.027 -13.172 1 97.75 127 ILE B C 1
ATOM 2146 O O . ILE B 1 127 ? 13.477 -2.18 -13.664 1 97.75 127 ILE B O 1
ATOM 2150 N N . THR B 1 128 ? 14.234 -3.322 -11.898 1 98.25 128 THR B N 1
ATOM 2151 C CA . THR B 1 128 ? 13.219 -2.768 -11 1 98.25 128 THR B CA 1
ATOM 2152 C C . THR B 1 128 ? 13.398 -1.26 -10.852 1 98.25 128 THR B C 1
ATOM 2154 O O . THR B 1 128 ? 12.445 -0.497 -11.039 1 98.25 128 THR B O 1
ATOM 2157 N N . LEU B 1 129 ? 14.594 -0.83 -10.602 1 98.06 129 LEU B N 1
ATOM 2158 C CA . LEU B 1 129 ? 14.836 0.586 -10.344 1 98.06 129 LEU B CA 1
ATOM 2159 C C . LEU B 1 129 ? 14.664 1.407 -11.617 1 98.06 129 LEU B C 1
ATOM 2161 O O . LEU B 1 129 ? 14.109 2.508 -11.578 1 98.06 129 LEU B O 1
ATOM 2165 N N . SER B 1 130 ? 15.062 0.908 -12.68 1 97.88 130 SER B N 1
ATOM 2166 C CA . SER B 1 130 ? 14.961 1.657 -13.93 1 97.88 130 SER B CA 1
ATOM 2167 C C . SER B 1 130 ? 13.516 1.801 -14.375 1 97.88 130 SER B C 1
ATOM 2169 O O . SER B 1 130 ? 13.086 2.885 -14.773 1 97.88 130 SER B O 1
ATOM 2171 N N . THR B 1 131 ? 12.742 0.719 -14.328 1 97.75 131 THR B N 1
ATOM 2172 C CA . THR B 1 131 ? 11.359 0.777 -14.781 1 97.75 131 THR B CA 1
ATOM 2173 C C . THR B 1 131 ? 10.508 1.588 -13.812 1 97.75 131 THR B C 1
ATOM 2175 O O . THR B 1 131 ? 9.617 2.334 -14.234 1 97.75 131 THR B O 1
ATOM 2178 N N . THR B 1 132 ? 10.805 1.451 -12.516 1 98.06 132 THR B N 1
ATOM 2179 C CA . THR B 1 132 ? 10.102 2.252 -11.523 1 98.06 132 THR B CA 1
ATOM 2180 C C . THR B 1 132 ? 10.367 3.738 -11.734 1 98.06 132 THR B C 1
ATOM 2182 O O . THR B 1 132 ? 9.445 4.551 -11.711 1 98.06 132 THR B O 1
ATOM 2185 N N . MET B 1 133 ? 11.602 4.047 -11.984 1 98 133 MET B N 1
ATOM 2186 C CA . MET B 1 133 ? 11.969 5.449 -12.18 1 98 133 MET B CA 1
ATOM 2187 C C . MET B 1 133 ? 11.398 5.98 -13.492 1 98 133 MET B C 1
ATOM 2189 O O . MET B 1 133 ? 10.984 7.137 -13.57 1 98 133 MET B O 1
ATOM 2193 N N . LEU B 1 134 ? 11.398 5.18 -14.445 1 98.12 134 LEU B N 1
ATOM 2194 C CA . LEU B 1 134 ? 10.82 5.574 -15.727 1 98.12 134 LEU B CA 1
ATOM 2195 C C . LEU B 1 134 ? 9.344 5.93 -15.578 1 98.12 134 LEU B C 1
ATOM 2197 O O . LEU B 1 134 ? 8.914 7.012 -15.984 1 98.12 134 LEU B O 1
ATOM 2201 N N . LEU B 1 135 ? 8.594 5.055 -14.984 1 98.44 135 LEU B N 1
ATOM 2202 C CA . LEU B 1 135 ? 7.16 5.273 -14.844 1 98.44 135 LEU B CA 1
ATOM 2203 C C . LEU B 1 135 ? 6.875 6.402 -13.859 1 98.44 135 LEU B C 1
ATOM 2205 O O . LEU B 1 135 ? 5.891 7.129 -14.008 1 98.44 135 LEU B O 1
ATOM 2209 N N . THR B 1 136 ? 7.762 6.523 -12.859 1 98.06 136 THR B N 1
ATOM 2210 C CA . THR B 1 136 ? 7.66 7.656 -11.945 1 98.06 136 THR B CA 1
ATOM 2211 C C . THR B 1 136 ? 7.832 8.977 -12.695 1 98.06 136 THR B C 1
ATOM 2213 O O . THR B 1 136 ? 7.062 9.914 -12.5 1 98.06 136 THR B O 1
ATOM 2216 N N . CYS B 1 137 ? 8.805 9.023 -13.516 1 98 137 CYS B N 1
ATOM 2217 C CA . CYS B 1 137 ? 9.078 10.219 -14.305 1 98 137 CYS B CA 1
ATOM 2218 C C . CYS B 1 137 ? 7.906 10.555 -15.219 1 98 137 CYS B C 1
ATOM 2220 O O . CYS B 1 137 ? 7.469 11.703 -15.281 1 98 137 CYS B O 1
ATOM 2222 N N . ILE B 1 138 ? 7.383 9.586 -15.906 1 98.31 138 ILE B N 1
ATOM 2223 C CA . ILE B 1 138 ? 6.254 9.797 -16.797 1 98.31 138 ILE B CA 1
ATOM 2224 C C . ILE B 1 138 ? 5.039 10.258 -16 1 98.31 138 ILE B C 1
ATOM 2226 O O . ILE B 1 138 ? 4.352 11.203 -16.406 1 98.31 138 ILE B O 1
ATOM 2230 N N . THR B 1 139 ? 4.797 9.594 -14.914 1 97.94 139 THR B N 1
ATOM 2231 C CA . THR B 1 139 ? 3.674 9.977 -14.07 1 97.94 139 THR B CA 1
ATOM 2232 C C . THR B 1 139 ? 3.836 11.406 -13.57 1 97.94 139 THR B C 1
ATOM 2234 O O . THR B 1 139 ? 2.865 12.164 -13.516 1 97.94 139 THR B O 1
ATOM 2237 N N . TYR B 1 140 ? 4.992 11.773 -13.219 1 96.94 140 TYR B N 1
ATOM 2238 C CA . TYR B 1 140 ? 5.258 13.117 -12.719 1 96.94 140 TYR B CA 1
ATOM 2239 C C . TYR B 1 140 ? 5.004 14.156 -13.805 1 96.94 140 TYR B C 1
ATOM 2241 O O . TYR B 1 140 ? 4.441 15.219 -13.531 1 96.94 140 TYR B O 1
ATOM 2249 N N . ILE B 1 141 ? 5.469 13.898 -14.945 1 97.38 141 ILE B N 1
ATOM 2250 C CA . ILE B 1 141 ? 5.266 14.812 -16.062 1 97.38 141 ILE B CA 1
ATOM 2251 C C . ILE B 1 141 ? 3.771 15.031 -16.297 1 97.38 141 ILE B C 1
ATOM 2253 O O . ILE B 1 141 ? 3.322 16.156 -16.484 1 97.38 141 ILE B O 1
ATOM 2257 N N . ILE B 1 142 ? 3.035 13.977 -16.266 1 96.81 142 ILE B N 1
ATOM 2258 C CA . ILE B 1 142 ? 1.591 14.07 -16.469 1 96.81 142 ILE B CA 1
ATOM 2259 C C . ILE B 1 142 ? 0.972 14.875 -15.32 1 96.81 142 ILE B C 1
ATOM 2261 O O . ILE B 1 142 ? 0.104 15.727 -15.555 1 96.81 142 ILE B O 1
ATOM 2265 N N . LEU B 1 143 ? 1.421 14.578 -14.117 1 93.44 143 LEU B N 1
ATOM 2266 C CA . LEU B 1 143 ? 0.947 15.312 -12.953 1 93.44 143 LEU B CA 1
ATOM 2267 C C . LEU B 1 143 ? 1.276 16.797 -13.078 1 93.44 143 LEU B C 1
ATOM 2269 O O . LEU B 1 143 ? 0.46 17.656 -12.727 1 93.44 143 LEU B O 1
ATOM 2273 N N . PHE B 1 144 ? 2.428 17.078 -13.523 1 92.38 144 PHE B N 1
ATOM 2274 C CA . PHE B 1 144 ? 2.873 18.453 -13.703 1 92.38 144 PHE B CA 1
ATOM 2275 C C . PHE B 1 144 ? 2.004 19.172 -14.734 1 92.38 144 PHE B C 1
ATOM 2277 O O . PHE B 1 144 ? 1.61 20.328 -14.523 1 92.38 144 PHE B O 1
ATOM 2284 N N . LEU B 1 145 ? 1.714 18.516 -15.75 1 92.19 145 LEU B N 1
ATOM 2285 C CA . LEU B 1 145 ? 0.867 19.094 -16.797 1 92.19 145 LEU B CA 1
ATOM 2286 C C . LEU B 1 145 ? -0.549 19.328 -16.281 1 92.19 145 LEU B C 1
ATOM 2288 O O . LEU B 1 145 ? -1.181 20.328 -16.609 1 92.19 145 LEU B O 1
ATOM 2292 N N . TYR B 1 146 ? -1.006 18.375 -15.516 1 87.75 146 TYR B N 1
ATOM 2293 C CA . TYR B 1 146 ? -2.32 18.5 -14.891 1 87.75 146 TYR B CA 1
ATOM 2294 C C . TYR B 1 146 ? -2.363 19.703 -13.953 1 87.75 146 TYR B C 1
ATOM 2296 O O . TYR B 1 146 ? -3.344 20.453 -13.938 1 87.75 146 TYR B O 1
ATOM 2304 N N . SER B 1 147 ? -1.406 19.859 -13.164 1 83.56 147 SER B N 1
ATOM 2305 C CA . SER B 1 147 ? -1.345 20.938 -12.188 1 83.56 147 SER B CA 1
ATOM 2306 C C . SER B 1 147 ? -1.175 22.297 -12.883 1 83.56 147 SER B C 1
ATOM 2308 O O . SER B 1 147 ? -1.617 23.312 -12.367 1 83.56 147 SER B O 1
ATOM 2310 N N . PHE B 1 148 ? -0.484 22.219 -13.961 1 76.12 148 PHE B N 1
ATOM 2311 C CA . PHE B 1 148 ? -0.272 23.453 -14.711 1 76.12 148 PHE B CA 1
ATOM 2312 C C . PHE B 1 148 ? -1.575 23.938 -15.336 1 76.12 148 PHE B C 1
ATOM 2314 O O . PHE B 1 148 ? -1.837 25.141 -15.383 1 76.12 148 PHE B O 1
ATOM 2321 N N . ILE B 1 149 ? -2.377 23.094 -15.633 1 72.38 149 ILE B N 1
ATOM 2322 C CA . ILE B 1 149 ? -3.613 23.438 -16.328 1 72.38 149 ILE B CA 1
ATOM 2323 C C . ILE B 1 149 ? -4.676 23.844 -15.305 1 72.38 149 ILE B C 1
ATOM 2325 O O . ILE B 1 149 ? -5.504 24.719 -15.578 1 72.38 149 ILE B O 1
ATOM 2329 N N . ASN B 1 150 ? -4.648 23.234 -14.07 1 65.88 150 ASN B N 1
ATOM 2330 C CA . ASN B 1 150 ? -5.676 23.562 -13.086 1 65.88 150 ASN B CA 1
ATOM 2331 C C . ASN B 1 150 ? -5.133 24.484 -11.992 1 65.88 150 ASN B C 1
ATOM 2333 O O . ASN B 1 150 ? -5.887 25.234 -11.375 1 65.88 150 ASN B O 1
#

Secondary structure (DSSP, 8-state):
-HHHHHHHHHHHHHHHHHHHHHHH----S-SSHHHHHHHTTT-HHHHHHHHHHHHHHHHHIIIIIHHHS---THHHHHHHHHHHHHHHHHHHHH-TT---HHHHT-HHHHHHHHHHHHHHHHH-HHHHHHHHHHHHHHHHHHHHHHHHH-/-HHHHHHHHHHHHHHHHHHHHHHH----S-SSHHHHHHHTTT-HHHHHHHHHHHHHHHHHIIIIIHHHS---THHHHHHHHHHHHHHHHHHHHH-TT---HHHHT-HHHHHHHHHHHHHHHHH-HHHHHHHHHHHHHHHHHHHHHHHHH-

Sequence (300 aa):
MIGSELYFSLFVGVVLSLIFAEKFGINPAGLVVPGYLALIFDQPIMLLSVLIISCLTYFIVSNGISKWVILYGRRKFAAMILTGMVIKFIFDLLYPLTPFEMVEVSGIGVVIPGIIANTIQKQGVVITLSTTMLLTCITYIILFLYSFINMIGSELYFSLFVGVVLSLIFAEKFGINPAGLVVPGYLALIFDQPIMLLSVLIISCLTYFIVSNGISKWVILYGRRKFAAMILTGMVIKFIFDLLYPLTPFEMVEVSGIGVVIPGIIANTIQKQGVVITLSTTMLLTCITYIILFLYSFIN

=== Feature glossary ===
Key to the feature types in this record:

pLDDT. pLDDT is the predicted lDDT-Cα score: AlphaFold's confidence that the local environment of each residue (all inter-atomic distances within 15 Å) is correctly placed. It is a per-residue number between 0 and 100, with higher meaning more reliable.

Radius of gyration, Cα contacts, bounding box. The geometric summary reports three shape descriptors. Rg (radius of gyration) measures how spread out the Cα atoms are about their centre of mass; compact globular proteins have small Rg, elongated or unfolded ones large. Cα contacts (<8 Å, |i−j|>4) count long-range residue pairs in spatial proximity — high for tightly packed folds, near zero for rods or random coil. The bounding-box extents give the protein's footprint along x, y, z in Å.

Backbone torsions (φ/ψ). Backbone dihedral angles. Every residue except chain termini has a φ (preceding-C → N → Cα → C) and a ψ (N → Cα → C → next-N). They are reported in degrees following the IUPAC sign convention. Secondary structure is essentially a statement about which (φ, ψ) basin each residue occupies.

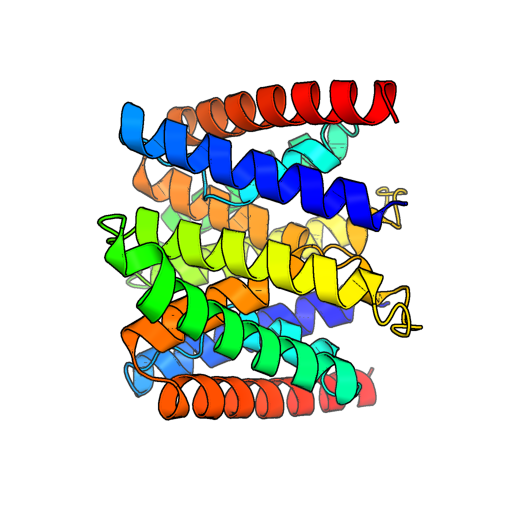Contact-map, Ramachandran, and PAE plots. Plot images: a contact map (which residues are close in 3D, as an N×N binary image), a Ramachandran scatter (backbone torsion angles, revealing secondary-structure composition at a glance), and — for AlphaFold structures — a PAE heatmap (pairwise prediction confidence).

Predicted aligned error. Predicted Aligned Error (PAE) is an AlphaFold confidence matrix: entry (i, j) is the expected error in the position of residue j, in ångströms, when the prediction is superimposed on the true structure at residue i. Low PAE within a block of residues means that block is internally rigid and well-predicted; high PAE between two blocks means their relative placement is uncertain even if each block individually is confident.

Secondary structure (3-state, P-SEA). Three-state secondary structure (P-SEA) collapses the eight DSSP classes into helix (a), strand (b), and coil (c). P-SEA assigns these from Cα geometry alone — distances and angles — without requiring backbone oxygens, so it works on any Cα trace.

Solvent-accessible surface area. Solvent-accessible surface area (SASA) is the area in Å² traced out by the centre of a 1.4 Å probe sphere (a water molecule) rolled over the protein's van der Waals surface (Shrake–Rupley / Lee–Richards construction). Buried residues have near-zero SASA; fully exposed residues can exceed 200 Å². The total SASA scales roughly with the number of surface residues.

Foldseek 3Di. The Foldseek 3Di string encodes local tertiary geometry as a 20-letter alphabet — one character per residue — derived from the relative positions of nearby Cα atoms. Unlike the amino-acid sequence, 3Di is a direct function of the 3D structure, so two proteins with the same fold have similar 3Di strings even at low sequence identity.

B-factor. For experimental (PDB) structures, the B-factor (temperature factor) quantifies the positional spread of each atom in the crystal — a combination of thermal vibration and static disorder — in units of Å². High B-factors mark flexible loops or poorly resolved regions; low B-factors mark the rigid, well-ordered core.

mmCIF coordinates. The mmCIF block holds the 3D Cartesian coordinates of each backbone atom (N, Cα, C, O) in ångströms. mmCIF is the PDB's canonical archive format — a tagged-loop text representation of the atomic model.

InterPro / GO / CATH / organism. Functional annotations link the protein to curated databases. InterPro entries identify conserved domains and families by matching the sequence against member-database signatures (Pfam, PROSITE, CDD, …). Gene Ontology (GO) terms describe molecular function, biological process, and cellular component in a controlled vocabulary. CATH places the structure in a hierarchical fold classification (Class/Architecture/Topology/Homologous-superfamily). The organism is the source species.

Rendered structure images. Structure images are PyMOL renders from six orthogonal camera directions. Cartoon representation draws helices as coils and strands as arrows; sticks shows the backbone as bonds; surface shows the solvent-excluded envelope. Rainbow coloring maps sequence position to hue (blue→red, N→C); chain coloring assigns a distinct color per polypeptide.

Sequence. This is the polypeptide sequence — one letter per residue, N-terminus first. Length ranges from a few dozen residues for small domains to over a thousand for large multi-domain proteins.

Secondary structure (8-state, DSSP). The SS8 string is DSSP's per-residue secondary-structure call. α-helix (H) means an i→i+4 H-bond ladder; β-strand (E) means the residue participates in a β-sheet; 3₁₀ (G) and π (I) are tighter and wider helices; T/S are turns/bends; '-' is loop.

Nearest PDB structures. Structural nearest neighbors (via Foldseek easy-search vs the PDB). Reported per hit: target PDB id, E-value, and alignment TM-score. A TM-score above ~0.5 is the conventional threshold for 'same fold'.